Protein AF-A0A5C3NRH2-F1 (afdb_monomer_lite)

Structure (mmCIF, N/CA/C/O backbone):
data_AF-A0A5C3NRH2-F1
#
_entry.id   AF-A0A5C3NRH2-F1
#
loop_
_atom_site.group_PDB
_atom_site.id
_atom_site.type_symbol
_atom_site.label_atom_id
_atom_site.label_alt_id
_atom_site.label_comp_id
_atom_site.label_asym_id
_atom_site.label_entity_id
_atom_site.label_seq_id
_atom_site.pdbx_PDB_ins_code
_atom_site.Cartn_x
_atom_site.Cartn_y
_atom_site.Cartn_z
_atom_site.occupancy
_atom_site.B_iso_or_equiv
_atom_site.auth_seq_id
_atom_site.auth_comp_id
_atom_site.auth_asym_id
_atom_site.auth_atom_id
_atom_site.pdbx_PDB_model_num
ATOM 1 N N . MET A 1 1 ? -8.762 -13.897 -4.396 1.00 35.25 1 MET A N 1
ATOM 2 C CA . MET A 1 1 ? -8.481 -13.110 -5.623 1.00 35.25 1 MET A CA 1
ATOM 3 C C . MET A 1 1 ? -9.718 -12.578 -6.373 1.00 35.25 1 MET A C 1
ATOM 5 O O . MET A 1 1 ? -9.534 -11.778 -7.274 1.00 35.25 1 MET A O 1
ATOM 9 N N . ARG A 1 2 ? -10.976 -12.878 -5.988 1.00 27.25 2 ARG A N 1
ATOM 10 C CA . ARG A 1 2 ? -12.202 -12.324 -6.630 1.00 27.25 2 ARG A CA 1
ATOM 11 C C . ARG A 1 2 ? -12.529 -10.842 -6.301 1.00 27.25 2 ARG A C 1
ATOM 13 O O . ARG A 1 2 ? -13.678 -10.442 -6.436 1.00 27.25 2 ARG A O 1
ATOM 20 N N . GLN A 1 3 ? -11.584 -10.044 -5.788 1.00 39.50 3 GLN A N 1
ATOM 21 C CA . GLN A 1 3 ? -11.906 -8.766 -5.117 1.00 39.50 3 GLN A CA 1
ATOM 22 C C . GLN A 1 3 ? -11.263 -7.495 -5.693 1.00 39.50 3 GLN A C 1
ATOM 24 O O . GLN A 1 3 ? -11.771 -6.423 -5.387 1.00 39.50 3 GLN A O 1
ATOM 29 N N . CYS A 1 4 ? -10.281 -7.561 -6.603 1.00 34.78 4 CYS A N 1
ATOM 30 C CA . CYS A 1 4 ? -9.936 -6.369 -7.406 1.00 34.78 4 CYS A CA 1
ATOM 31 C C . CYS A 1 4 ? -11.090 -5.952 -8.338 1.00 34.78 4 CYS A C 1
ATOM 33 O O . CYS A 1 4 ? -11.245 -4.782 -8.659 1.00 34.78 4 CYS A O 1
ATOM 35 N N . SER A 1 5 ? -11.983 -6.881 -8.686 1.00 31.28 5 SER A N 1
ATOM 36 C CA . SER A 1 5 ? -13.224 -6.587 -9.407 1.00 31.28 5 SER A CA 1
ATOM 37 C C . SER A 1 5 ? -14.245 -5.779 -8.595 1.00 31.28 5 SER A C 1
ATOM 39 O O . SER A 1 5 ? -15.089 -5.137 -9.205 1.00 31.28 5 SER A O 1
ATOM 41 N N . GLN A 1 6 ? -14.184 -5.751 -7.253 1.00 36.19 6 GLN A N 1
ATOM 42 C CA . GLN A 1 6 ? -15.088 -4.899 -6.458 1.00 36.19 6 GLN A CA 1
ATOM 43 C C . GLN A 1 6 ? -14.723 -3.411 -6.534 1.00 36.19 6 GLN A C 1
ATOM 45 O O . GLN A 1 6 ? -15.604 -2.582 -6.343 1.00 36.19 6 GLN A O 1
ATOM 50 N N . ILE A 1 7 ? -13.481 -3.070 -6.896 1.00 39.53 7 ILE A N 1
ATOM 51 C CA . ILE A 1 7 ? -13.102 -1.682 -7.202 1.00 39.53 7 ILE A CA 1
ATOM 52 C C . ILE A 1 7 ? -13.800 -1.211 -8.495 1.00 39.53 7 ILE A C 1
ATOM 54 O O . ILE A 1 7 ? -14.180 -0.053 -8.587 1.00 39.53 7 ILE A O 1
ATOM 58 N N . ARG A 1 8 ? -14.085 -2.117 -9.448 1.00 35.50 8 ARG A N 1
ATOM 59 C CA . ARG A 1 8 ? -14.813 -1.794 -10.695 1.00 35.50 8 ARG A CA 1
ATOM 60 C C . ARG A 1 8 ? -16.336 -1.655 -10.551 1.00 35.50 8 ARG A C 1
AT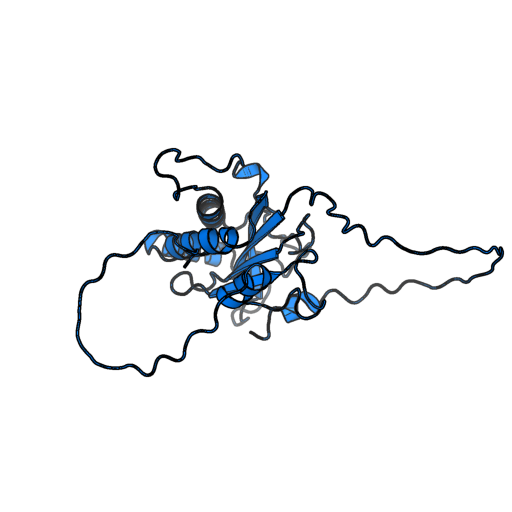OM 62 O O . ARG A 1 8 ? -16.959 -1.093 -11.441 1.00 35.50 8 ARG A O 1
ATOM 69 N N . LEU A 1 9 ? -16.971 -2.197 -9.509 1.00 31.92 9 LEU A N 1
ATOM 70 C CA . LEU A 1 9 ? -18.439 -2.359 -9.507 1.00 31.92 9 LEU A CA 1
ATOM 71 C C . LEU A 1 9 ? -19.241 -1.151 -8.994 1.00 31.92 9 LEU A C 1
ATOM 73 O O . LEU A 1 9 ? -20.462 -1.172 -9.109 1.00 31.92 9 LEU A O 1
ATOM 77 N N . ASN A 1 10 ? -18.596 -0.098 -8.487 1.00 32.88 10 ASN A N 1
ATOM 78 C CA . ASN A 1 10 ? -19.299 1.093 -7.987 1.00 32.88 10 ASN A CA 1
ATOM 79 C C . ASN A 1 10 ? -19.251 2.312 -8.931 1.00 32.88 10 ASN A C 1
ATOM 81 O O . ASN A 1 10 ? -19.769 3.363 -8.567 1.00 32.88 10 ASN A O 1
ATOM 85 N N . GLU A 1 11 ? -18.688 2.192 -10.138 1.00 37.84 11 GLU A N 1
ATOM 86 C CA . GLU A 1 11 ? -18.553 3.324 -11.078 1.00 37.84 11 GLU A CA 1
ATOM 87 C C . GLU A 1 11 ? -19.720 3.506 -12.066 1.00 37.84 11 GLU A C 1
ATOM 89 O O . GLU A 1 11 ? -19.689 4.404 -12.902 1.00 37.84 11 GLU A O 1
ATOM 94 N N . SER A 1 12 ? -20.794 2.719 -11.990 1.00 35.97 12 SER A N 1
ATOM 95 C CA . SER A 1 12 ? -21.905 2.839 -12.943 1.00 35.97 12 SER A CA 1
ATOM 96 C C . SER A 1 12 ? -23.175 3.401 -12.305 1.00 35.97 12 SER A C 1
ATOM 98 O O . SER A 1 12 ? -23.968 2.632 -11.762 1.00 35.97 12 SER A O 1
ATOM 100 N N . SER A 1 13 ? -23.383 4.721 -12.418 1.00 32.81 13 SER A N 1
ATOM 101 C CA . SER A 1 13 ? -24.674 5.357 -12.771 1.00 32.81 13 SER A CA 1
ATOM 102 C C . SER A 1 13 ? -24.574 6.891 -12.771 1.00 32.81 13 SER A C 1
ATOM 104 O O . SER A 1 13 ? -24.917 7.549 -11.793 1.00 32.81 13 SER A O 1
ATOM 106 N N . SER A 1 14 ? -24.189 7.484 -13.902 1.00 30.92 14 SER A N 1
ATOM 107 C CA . SER A 1 14 ? -24.695 8.809 -14.278 1.00 30.92 14 SER A CA 1
ATOM 108 C C . SER A 1 14 ? -25.066 8.808 -15.762 1.00 30.92 14 SER A C 1
ATOM 110 O O . SER A 1 14 ? -24.250 8.850 -16.677 1.00 30.92 14 SER A O 1
ATOM 112 N N . THR A 1 15 ? -26.364 8.661 -15.993 1.00 35.22 15 THR A N 1
ATOM 113 C CA . THR A 1 15 ? -27.008 8.739 -17.299 1.00 35.22 15 THR A CA 1
ATOM 114 C C . THR A 1 15 ? -27.205 10.214 -17.637 1.00 35.22 15 THR A C 1
ATOM 116 O O . THR A 1 15 ? -27.872 10.913 -16.877 1.00 35.22 15 THR A O 1
ATOM 119 N N . SER A 1 16 ? -26.696 10.703 -18.770 1.00 33.50 16 SER A N 1
ATOM 120 C CA . SER A 1 16 ? -27.220 11.928 -19.396 1.00 33.50 16 SER A CA 1
ATOM 121 C C . SER A 1 16 ? -26.971 11.982 -20.907 1.00 33.50 16 SER A C 1
ATOM 123 O O . SER A 1 16 ? -25.864 12.199 -21.377 1.00 33.50 16 SER A O 1
ATOM 125 N N . GLN A 1 17 ? -28.079 11.748 -21.613 1.00 32.91 17 GLN A N 1
ATOM 126 C CA . GLN A 1 17 ? -28.647 12.492 -22.744 1.00 32.91 17 GLN A CA 1
ATOM 127 C C . GLN A 1 17 ? -27.855 12.689 -24.052 1.00 32.91 17 GLN A C 1
ATOM 129 O O . GLN A 1 17 ? -26.928 13.478 -24.184 1.00 32.91 17 GLN A O 1
ATOM 134 N N . THR A 1 18 ? -28.403 12.012 -25.059 1.00 36.34 18 THR A N 1
ATOM 135 C CA . THR A 1 18 ? -28.290 12.151 -26.514 1.00 36.34 18 THR A CA 1
ATOM 136 C C . THR A 1 18 ? -29.013 13.390 -27.056 1.00 36.34 18 THR A C 1
ATOM 138 O O . THR A 1 18 ? -30.175 13.593 -26.714 1.00 36.34 18 THR A O 1
ATOM 141 N N . VAL A 1 19 ? -28.398 14.115 -28.005 1.00 36.19 19 VAL A N 1
ATOM 142 C CA . VAL A 1 19 ? -29.051 15.027 -28.983 1.00 36.19 19 VAL A CA 1
ATOM 143 C C . VAL A 1 19 ? -28.232 15.006 -30.308 1.00 36.19 19 VAL A C 1
ATOM 145 O O . VAL A 1 19 ? -27.027 14.762 -30.234 1.00 36.19 19 VAL A O 1
ATOM 148 N N . PRO A 1 20 ? -28.844 15.152 -31.513 1.00 45.22 20 PRO A N 1
ATOM 149 C CA . PRO A 1 20 ? -28.396 14.468 -32.732 1.00 45.22 20 PRO A CA 1
ATOM 150 C C . PRO A 1 20 ? -27.581 15.306 -33.743 1.00 45.22 20 PRO A C 1
ATOM 152 O O . PRO A 1 20 ? -27.354 16.501 -33.584 1.00 45.22 20 PRO A O 1
ATOM 155 N N . ALA A 1 21 ? -27.154 14.587 -34.788 1.00 39.34 21 ALA A N 1
ATOM 156 C CA . ALA A 1 21 ? -26.278 14.933 -35.909 1.00 39.34 21 ALA A CA 1
ATOM 157 C C . ALA A 1 21 ? -26.862 15.889 -36.968 1.00 39.34 21 ALA A C 1
ATOM 159 O O . ALA A 1 21 ? -28.079 15.992 -37.078 1.00 39.34 21 ALA A O 1
ATOM 160 N N . GLU A 1 22 ? -25.982 16.463 -37.814 1.00 37.75 22 GLU A N 1
ATOM 161 C CA . GLU A 1 22 ? -26.027 16.420 -39.302 1.00 37.75 22 GLU A CA 1
ATOM 162 C C . GLU A 1 22 ? -24.865 17.247 -39.956 1.00 37.75 22 GLU A C 1
ATOM 164 O O . GLU A 1 22 ? -24.170 17.973 -39.245 1.00 37.75 22 GLU A O 1
ATOM 169 N N . PRO A 1 23 ? -24.558 17.078 -41.269 1.00 60.44 23 PRO A N 1
ATOM 170 C CA . PRO A 1 23 ? -23.196 16.833 -41.778 1.00 60.44 23 PRO A CA 1
ATOM 171 C C . PRO A 1 23 ? -22.658 17.874 -42.787 1.00 60.44 23 PRO A C 1
ATOM 173 O O . PRO A 1 23 ? -23.385 18.772 -43.206 1.00 60.44 23 PRO A O 1
ATOM 176 N N . ARG A 1 24 ? -21.410 17.672 -43.269 1.00 37.38 24 ARG A N 1
ATOM 177 C CA . ARG A 1 24 ? -20.973 17.674 -44.700 1.00 37.38 24 ARG A CA 1
ATOM 178 C C . ARG A 1 24 ? -19.450 17.849 -44.850 1.00 37.38 24 ARG A C 1
ATOM 180 O O . ARG A 1 24 ? -18.866 18.687 -44.180 1.00 37.38 24 ARG A O 1
ATOM 187 N N . GLY A 1 25 ? -18.859 17.166 -45.842 1.00 35.44 25 GLY A N 1
ATOM 188 C CA . GLY A 1 25 ? -17.662 17.660 -46.549 1.00 35.44 25 GLY A CA 1
ATOM 189 C C . GLY A 1 25 ? -16.582 16.629 -46.903 1.00 35.44 25 GLY A C 1
ATOM 190 O O . GLY A 1 25 ? -15.753 16.299 -46.070 1.00 35.44 25 GLY A O 1
ATOM 191 N N . ASN A 1 26 ? -16.583 16.171 -48.161 1.00 38.38 26 ASN A N 1
ATOM 192 C CA . ASN A 1 26 ? -15.555 15.366 -48.846 1.00 38.38 26 ASN A CA 1
ATOM 193 C C . ASN A 1 26 ? -14.130 15.964 -48.780 1.00 38.38 26 ASN A C 1
ATOM 195 O O . ASN A 1 26 ? -14.008 17.175 -48.881 1.00 38.38 26 ASN A O 1
ATOM 199 N N . GLU A 1 27 ? -13.067 15.139 -48.828 1.00 37.56 27 GLU A N 1
ATOM 200 C CA . GLU A 1 27 ? -12.225 14.949 -50.036 1.00 37.56 27 GLU A CA 1
ATOM 201 C C . GLU A 1 27 ? -11.029 13.988 -49.851 1.00 37.56 27 GLU A C 1
ATOM 203 O O . GLU A 1 27 ? -10.668 13.569 -48.759 1.00 37.56 27 GLU A O 1
ATOM 208 N N . ARG A 1 28 ? -10.480 13.575 -51.000 1.00 43.81 28 ARG A N 1
ATOM 209 C CA . ARG A 1 28 ? -9.616 12.419 -51.293 1.00 43.81 28 ARG A CA 1
ATOM 210 C C . ARG A 1 28 ? -8.108 12.687 -51.117 1.00 43.81 28 ARG A C 1
ATOM 212 O O . ARG A 1 28 ? -7.667 13.783 -51.430 1.00 43.81 28 ARG A O 1
ATOM 219 N N . ARG A 1 29 ? -7.334 11.606 -50.883 1.00 39.28 29 ARG A N 1
ATOM 220 C CA . ARG A 1 29 ? -5.991 11.212 -51.438 1.00 39.28 29 ARG A CA 1
ATOM 221 C C . ARG A 1 29 ? -5.091 10.610 -50.342 1.00 39.28 29 ARG A C 1
ATOM 223 O O . ARG A 1 29 ? -4.825 11.244 -49.340 1.00 39.28 29 ARG A O 1
ATOM 230 N N . SER A 1 30 ? -4.745 9.321 -50.420 1.00 41.00 30 SER A N 1
ATOM 231 C CA . SER A 1 30 ? -3.552 8.754 -51.091 1.00 41.00 30 SER A CA 1
ATOM 232 C C . SER A 1 30 ? -2.215 9.134 -50.428 1.00 41.00 30 SER A C 1
ATOM 234 O O . SER A 1 30 ? -1.723 10.232 -50.661 1.00 41.00 30 SER A O 1
ATOM 236 N N . LYS A 1 31 ? -1.593 8.203 -49.683 1.00 40.19 31 LYS A N 1
ATOM 237 C CA . LYS A 1 31 ? -0.332 7.503 -50.038 1.00 40.19 31 LYS A CA 1
ATOM 238 C C . LYS A 1 31 ? 0.309 6.789 -48.833 1.00 40.19 31 LYS A C 1
ATOM 240 O O . LYS A 1 31 ? 0.354 7.299 -47.726 1.00 40.19 31 LYS A O 1
ATOM 245 N N . GLN A 1 32 ? 0.787 5.585 -49.143 1.00 37.91 32 GLN A N 1
ATOM 246 C CA . GLN A 1 32 ? 1.887 4.800 -48.574 1.00 37.91 32 GLN A CA 1
ATOM 247 C C . GLN A 1 32 ? 2.743 5.402 -47.441 1.00 37.91 32 GLN A C 1
ATOM 249 O O . GLN A 1 32 ? 3.376 6.435 -47.612 1.00 37.91 32 GLN A O 1
ATOM 254 N N . GLY A 1 33 ? 2.923 4.586 -46.396 1.00 39.31 33 GLY A N 1
ATOM 255 C CA . GLY A 1 33 ? 4.245 4.061 -46.041 1.00 39.31 33 GLY A CA 1
ATOM 256 C C . GLY A 1 33 ? 5.183 4.973 -45.256 1.00 39.31 33 GLY A C 1
ATOM 257 O O . GLY A 1 33 ? 6.054 5.598 -45.839 1.00 39.31 33 GLY A O 1
ATOM 258 N N . HIS A 1 34 ? 5.087 4.915 -43.928 1.00 32.59 34 HIS A N 1
ATOM 259 C CA . HIS A 1 34 ? 6.235 4.752 -43.027 1.00 32.59 34 HIS A CA 1
ATOM 260 C C . HIS A 1 34 ? 5.680 4.542 -41.613 1.00 32.59 34 HIS A C 1
ATOM 262 O O . HIS A 1 34 ? 5.214 5.483 -40.976 1.00 32.59 34 HIS A O 1
ATOM 268 N N . VAL A 1 35 ? 5.708 3.303 -41.110 1.00 41.69 35 VAL A N 1
ATOM 269 C CA . VAL A 1 35 ? 5.530 3.047 -39.673 1.00 41.69 35 VAL A CA 1
ATOM 270 C C . VAL A 1 35 ? 6.838 3.463 -39.009 1.00 41.69 35 VAL A C 1
ATOM 272 O O . VAL A 1 35 ? 7.725 2.654 -38.753 1.00 41.69 35 VAL A O 1
ATOM 275 N N . LEU A 1 36 ? 6.997 4.770 -38.817 1.00 38.19 36 LEU A N 1
ATOM 276 C CA . LEU A 1 36 ? 7.919 5.284 -37.822 1.00 38.19 36 LEU A CA 1
ATOM 277 C C . LEU A 1 36 ? 7.329 4.863 -36.480 1.00 38.19 36 LEU A C 1
ATOM 279 O O . LEU A 1 36 ? 6.264 5.339 -36.090 1.00 38.19 36 LEU A O 1
ATOM 283 N N . SER A 1 37 ? 7.998 3.916 -35.821 1.00 48.78 37 SER A N 1
ATOM 284 C CA . SER A 1 37 ? 7.835 3.658 -34.395 1.00 48.78 37 SER A CA 1
ATOM 285 C C . SER A 1 37 ? 7.981 5.000 -33.688 1.00 48.78 37 SER A C 1
ATOM 287 O O . SER A 1 37 ? 9.094 5.496 -33.502 1.00 48.78 37 SER A O 1
ATOM 289 N N . SER A 1 38 ? 6.853 5.641 -33.383 1.00 39.41 38 SER A N 1
ATOM 290 C CA . SER A 1 38 ? 6.847 6.833 -32.559 1.00 39.41 38 SER A CA 1
ATOM 291 C C . SER A 1 38 ? 7.164 6.361 -31.148 1.00 39.41 38 SER A C 1
ATOM 293 O O . SER A 1 38 ? 6.266 6.077 -30.357 1.00 39.41 38 SER A O 1
ATOM 295 N N . HIS A 1 39 ? 8.452 6.253 -30.830 1.00 51.06 39 HIS A N 1
ATOM 296 C CA . HIS A 1 39 ? 8.899 6.463 -29.464 1.00 51.06 39 HIS A CA 1
ATOM 297 C C . HIS A 1 39 ? 8.529 7.906 -29.124 1.00 51.06 39 HIS A C 1
ATOM 299 O O . HIS A 1 39 ? 9.321 8.832 -29.295 1.00 51.06 39 HIS A O 1
ATOM 305 N N . ARG A 1 40 ? 7.274 8.110 -28.705 1.00 46.28 40 ARG A N 1
ATOM 306 C CA . ARG A 1 40 ? 6.972 9.252 -27.857 1.00 46.28 40 ARG A CA 1
ATOM 307 C C . ARG A 1 40 ? 7.887 9.077 -26.646 1.00 46.28 40 ARG A C 1
ATOM 309 O O . ARG A 1 40 ? 7.876 7.989 -26.070 1.00 46.28 40 ARG A O 1
ATOM 316 N N . PRO A 1 41 ? 8.715 10.069 -26.295 1.00 40.62 41 PRO A N 1
ATOM 317 C CA . PRO A 1 41 ? 9.383 10.036 -25.009 1.00 40.62 41 PRO A CA 1
ATOM 318 C C . PRO A 1 41 ? 8.270 9.973 -23.956 1.00 40.62 41 PRO A C 1
ATOM 320 O O . PRO A 1 41 ? 7.506 10.927 -23.819 1.00 40.62 41 PRO A O 1
ATOM 323 N N . SER A 1 42 ? 8.107 8.806 -23.325 1.00 47.94 42 SER A N 1
ATOM 324 C CA . SER A 1 42 ? 7.203 8.598 -22.190 1.00 47.94 42 SER A CA 1
ATOM 325 C C . SER A 1 42 ? 7.652 9.587 -21.118 1.00 47.94 42 SER A C 1
ATOM 327 O O . SER A 1 42 ? 8.761 9.493 -20.584 1.00 47.94 42 SER A O 1
ATOM 329 N N . MET A 1 43 ? 6.874 10.656 -20.941 1.00 52.66 43 MET A N 1
ATOM 330 C CA . MET A 1 43 ? 7.210 11.728 -20.014 1.00 52.66 43 MET A CA 1
ATOM 331 C C . MET A 1 43 ? 6.797 11.305 -18.608 1.00 52.66 43 MET A C 1
ATOM 333 O O . MET A 1 43 ? 5.724 11.656 -18.132 1.00 52.66 43 MET A O 1
ATOM 337 N N . GLY A 1 44 ? 7.722 10.604 -17.952 1.00 60.53 44 GLY A N 1
ATOM 338 C CA . GLY A 1 44 ? 7.666 10.224 -16.546 1.00 60.53 44 GLY A CA 1
ATOM 339 C C . GLY A 1 44 ? 6.853 8.960 -16.339 1.00 60.53 44 GLY A C 1
ATOM 340 O O . GLY A 1 44 ? 5.644 9.042 -16.262 1.00 60.53 44 GLY A O 1
ATOM 341 N N . GLN A 1 45 ? 7.539 7.829 -16.194 1.00 76.19 45 GLN A N 1
ATOM 342 C CA . GLN A 1 45 ? 6.917 6.551 -15.857 1.00 76.19 45 GLN A CA 1
ATOM 343 C C . GLN A 1 45 ? 6.590 6.542 -14.374 1.00 76.19 45 GLN A C 1
ATOM 345 O O . GLN A 1 45 ? 7.489 6.551 -13.527 1.00 76.19 45 GLN A O 1
ATOM 350 N N . ARG A 1 46 ? 5.305 6.607 -14.077 1.00 86.62 46 ARG A N 1
ATOM 351 C CA . ARG A 1 46 ? 4.754 6.815 -12.748 1.00 86.62 46 ARG A CA 1
ATOM 352 C C . ARG A 1 46 ? 4.120 5.519 -12.300 1.00 86.62 46 ARG A C 1
ATOM 354 O O . ARG A 1 46 ? 3.331 4.914 -13.024 1.00 86.62 46 ARG A O 1
ATOM 361 N N . HIS A 1 47 ? 4.484 5.117 -11.091 1.00 91.69 47 HIS A N 1
ATOM 362 C CA . HIS A 1 47 ? 3.949 3.930 -10.447 1.00 91.69 47 HIS A CA 1
ATOM 363 C C . HIS A 1 47 ? 3.439 4.308 -9.071 1.00 91.69 47 HIS A C 1
ATOM 365 O O . HIS A 1 47 ? 4.112 5.025 -8.321 1.00 91.69 47 HIS A O 1
ATOM 371 N N . GLN A 1 48 ? 2.254 3.820 -8.727 1.00 95.00 48 GLN A N 1
ATOM 372 C CA . GLN A 1 48 ? 1.652 4.084 -7.426 1.00 95.00 48 GLN A CA 1
ATOM 373 C C . GLN A 1 48 ? 1.651 2.830 -6.559 1.00 95.00 48 GLN A C 1
ATOM 375 O O . GLN A 1 48 ? 1.401 1.712 -7.013 1.00 95.00 48 GLN A O 1
ATOM 380 N N . VAL A 1 49 ? 1.927 3.018 -5.276 1.00 96.25 49 VAL A N 1
ATOM 381 C CA . VAL A 1 49 ? 1.933 1.967 -4.266 1.00 96.25 49 VAL A CA 1
ATOM 382 C C . VAL A 1 49 ? 0.839 2.268 -3.252 1.00 96.25 49 VAL A C 1
ATOM 384 O O . VAL A 1 49 ? 0.827 3.334 -2.647 1.00 96.25 49 VAL A O 1
ATOM 387 N N . PHE A 1 50 ? -0.071 1.322 -3.055 1.00 97.75 50 PHE A N 1
ATOM 388 C CA . PHE A 1 50 ? -1.206 1.428 -2.146 1.00 97.75 50 PHE A CA 1
ATOM 389 C C . PHE A 1 50 ? -1.073 0.414 -1.013 1.00 97.75 50 PHE A C 1
ATOM 391 O O . PHE A 1 50 ? -0.945 -0.789 -1.256 1.00 97.75 50 PHE A O 1
ATOM 398 N N . LEU A 1 51 ? -1.172 0.885 0.227 1.00 98.25 51 LEU A N 1
ATOM 399 C CA . LEU A 1 51 ? -1.354 0.036 1.399 1.00 98.25 51 LEU A CA 1
ATOM 400 C C . LEU A 1 51 ? -2.823 0.047 1.764 1.00 98.25 51 LEU A C 1
ATOM 402 O O . LEU A 1 51 ? -3.429 1.106 1.948 1.00 98.25 51 LEU A O 1
ATOM 406 N N . ILE A 1 52 ? -3.390 -1.146 1.884 1.00 98.31 52 ILE A N 1
ATOM 407 C CA . ILE A 1 52 ? -4.787 -1.324 2.240 1.00 98.31 52 ILE A CA 1
ATOM 408 C C . ILE A 1 52 ? -4.923 -2.170 3.498 1.00 98.31 52 ILE A C 1
ATOM 410 O O . ILE A 1 52 ? -4.136 -3.079 3.735 1.00 98.31 52 ILE A O 1
ATOM 414 N N . ALA A 1 53 ? -5.960 -1.909 4.280 1.00 98.19 53 ALA A N 1
ATOM 415 C CA . ALA A 1 53 ? -6.352 -2.754 5.399 1.00 98.19 53 ALA A CA 1
ATOM 416 C C . ALA A 1 53 ? -7.868 -2.941 5.408 1.00 98.19 53 ALA A C 1
ATOM 418 O O . ALA A 1 53 ? -8.625 -2.117 4.888 1.00 98.19 53 ALA A O 1
ATOM 419 N N . ARG A 1 54 ? -8.329 -4.052 5.975 1.00 97.81 54 ARG A N 1
ATOM 420 C CA . ARG A 1 54 ? -9.744 -4.300 6.238 1.00 97.81 54 ARG A CA 1
ATOM 421 C C . ARG A 1 54 ? -10.147 -3.554 7.503 1.00 97.81 54 ARG A C 1
ATOM 423 O O . ARG A 1 54 ? -9.678 -3.890 8.582 1.00 97.81 54 ARG A O 1
ATOM 430 N N . VAL A 1 55 ? -11.036 -2.582 7.336 1.00 97.31 55 VAL A N 1
ATOM 431 C CA . VAL A 1 55 ? -11.506 -1.698 8.402 1.00 97.31 55 VAL A CA 1
ATOM 432 C C . VAL A 1 55 ? -13.031 -1.671 8.397 1.00 97.31 55 VAL A C 1
ATOM 434 O O . VAL A 1 55 ? -13.657 -1.574 7.331 1.00 97.31 55 VAL A O 1
ATOM 437 N N . ARG A 1 56 ? -13.671 -1.778 9.559 1.00 97.38 56 ARG A N 1
ATOM 438 C CA . ARG A 1 56 ? -15.125 -1.596 9.678 1.00 97.38 56 ARG A CA 1
ATOM 439 C C . ARG A 1 56 ? -15.502 -0.132 9.437 1.00 97.38 56 ARG A C 1
ATOM 441 O O . ARG A 1 56 ? -14.891 0.749 10.032 1.00 97.38 56 ARG A O 1
ATOM 448 N N . PRO A 1 57 ? -16.505 0.159 8.592 1.00 97.25 57 PRO A N 1
ATOM 449 C CA . PRO A 1 57 ? -16.954 1.531 8.399 1.00 97.25 57 PRO A CA 1
ATOM 450 C C . PRO A 1 57 ? -17.771 2.040 9.597 1.00 97.25 57 PRO A C 1
ATOM 452 O O . PRO A 1 57 ? -18.329 1.267 10.379 1.00 97.25 57 PRO A O 1
ATOM 455 N N . HIS A 1 58 ? -17.860 3.358 9.721 1.00 96.94 58 HIS A N 1
ATOM 456 C CA . HIS A 1 58 ? -18.652 4.055 10.723 1.00 96.94 58 HIS A CA 1
ATOM 457 C C . HIS A 1 58 ? -20.124 3.643 10.658 1.00 96.94 58 HIS A C 1
ATOM 459 O O . HIS A 1 58 ? -20.691 3.478 9.578 1.00 96.94 58 HIS A O 1
ATOM 465 N N . GLY A 1 59 ? -20.733 3.441 11.827 1.00 96.06 59 GLY A N 1
ATOM 466 C CA . GLY A 1 59 ? -22.124 3.003 11.954 1.00 96.06 59 GLY A CA 1
ATOM 467 C C . GLY A 1 59 ? -22.391 1.544 11.564 1.00 96.06 59 GLY A C 1
ATOM 468 O O . GLY A 1 59 ? -23.507 1.071 11.766 1.00 96.06 59 GLY A O 1
ATOM 469 N N . ALA A 1 60 ? -21.405 0.802 11.046 1.00 96.44 60 ALA A N 1
ATOM 470 C CA . ALA A 1 60 ? -21.609 -0.607 10.733 1.00 96.44 60 ALA A CA 1
ATOM 471 C C . ALA A 1 60 ? -21.679 -1.479 12.001 1.00 96.44 60 ALA A C 1
ATOM 473 O O . ALA A 1 60 ? -20.952 -1.203 12.968 1.00 96.44 60 ALA A O 1
ATOM 474 N N . PRO A 1 61 ? -22.499 -2.552 11.977 1.00 96.75 61 PRO A N 1
ATOM 475 C CA . PRO A 1 61 ? -22.626 -3.505 13.077 1.00 96.75 61 PRO A CA 1
ATOM 476 C C . PRO A 1 61 ? -21.277 -4.072 13.549 1.00 96.75 61 PRO A C 1
ATOM 478 O O . PRO A 1 61 ? -20.362 -4.202 12.731 1.00 96.75 61 PRO A O 1
ATOM 481 N N . PRO A 1 62 ? -21.127 -4.447 14.835 1.00 94.19 62 PRO A N 1
ATOM 482 C CA . PRO A 1 62 ? -19.874 -4.998 15.365 1.00 94.19 62 PRO A CA 1
ATOM 483 C C . PRO A 1 62 ? -19.365 -6.259 14.649 1.00 94.19 62 PRO A C 1
ATOM 485 O O . PRO A 1 62 ? -18.164 -6.505 14.635 1.00 94.19 62 PRO A O 1
ATOM 488 N N . ASP A 1 63 ? -20.260 -7.044 14.051 1.00 95.88 63 ASP A N 1
ATOM 489 C CA . ASP A 1 63 ? -19.972 -8.259 13.281 1.00 95.88 63 ASP A CA 1
ATOM 490 C C . ASP A 1 63 ? -19.702 -7.991 11.789 1.00 95.88 63 ASP A C 1
ATOM 492 O O . ASP A 1 63 ? -19.431 -8.922 11.027 1.00 95.88 63 ASP A O 1
ATOM 496 N N . HIS A 1 64 ? -19.742 -6.727 11.350 1.00 96.25 64 HIS A N 1
ATOM 497 C CA . HIS A 1 64 ? -19.433 -6.375 9.970 1.00 96.25 64 HIS A CA 1
ATOM 498 C C . HIS A 1 64 ? -17.998 -6.812 9.634 1.00 96.25 64 HIS A C 1
ATOM 500 O O . HIS A 1 64 ? -17.054 -6.406 10.313 1.00 96.25 64 HIS A O 1
ATOM 506 N N . PRO A 1 65 ? -17.776 -7.541 8.526 1.00 94.44 65 PRO A N 1
ATOM 507 C CA . PRO A 1 65 ? -16.484 -8.152 8.203 1.00 94.44 65 PRO A CA 1
ATOM 508 C C . PRO A 1 65 ? -15.399 -7.150 7.764 1.00 94.44 65 PRO A C 1
ATOM 510 O O . PRO A 1 65 ? -14.415 -7.557 7.154 1.00 94.44 65 PRO A O 1
ATOM 513 N N . GLY A 1 66 ? -15.579 -5.850 8.003 1.00 95.81 66 GLY A N 1
ATOM 514 C CA . GLY A 1 66 ? -14.780 -4.764 7.433 1.00 95.81 66 GLY A CA 1
ATOM 515 C C . GLY A 1 66 ? -14.801 -4.661 5.899 1.00 95.81 66 GLY A C 1
ATOM 516 O O . GLY A 1 66 ? -15.189 -5.582 5.182 1.00 95.81 66 GLY A O 1
ATOM 517 N N . ASN A 1 67 ? -14.357 -3.517 5.388 1.00 95.12 67 ASN A N 1
ATOM 518 C CA . ASN A 1 67 ? -14.092 -3.283 3.971 1.00 95.12 67 ASN A CA 1
ATOM 519 C C . ASN A 1 67 ? -12.614 -2.963 3.783 1.00 95.12 67 ASN A C 1
ATOM 521 O O . ASN A 1 67 ? -12.004 -2.348 4.653 1.00 95.12 67 ASN A O 1
ATOM 525 N N . ARG A 1 68 ? -12.037 -3.329 2.635 1.00 95.62 68 ARG A N 1
ATOM 526 C CA . ARG A 1 68 ? -10.678 -2.880 2.317 1.00 95.62 68 ARG A CA 1
ATOM 527 C C . ARG A 1 68 ? -10.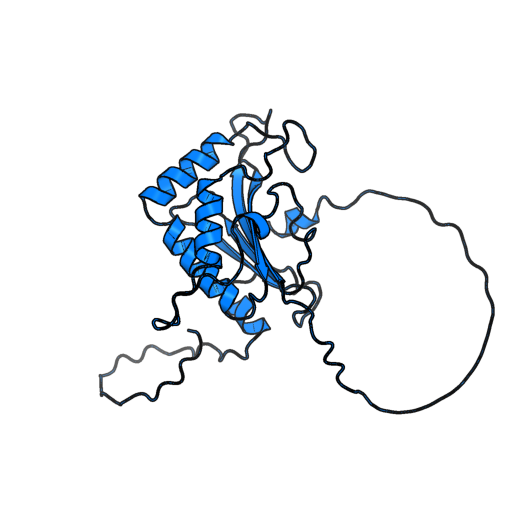673 -1.374 2.066 1.00 95.62 68 ARG A C 1
ATOM 529 O O . ARG A 1 68 ? -11.509 -0.859 1.315 1.00 95.62 68 ARG A O 1
ATOM 536 N N . ARG A 1 69 ? -9.741 -0.686 2.712 1.00 95.38 69 ARG A N 1
ATOM 537 C CA . ARG A 1 69 ? -9.541 0.760 2.646 1.00 95.38 69 ARG A CA 1
ATOM 538 C C . ARG A 1 69 ? -8.077 1.042 2.407 1.00 95.38 69 ARG A C 1
ATOM 540 O O . ARG A 1 69 ? -7.244 0.375 3.007 1.00 95.38 69 ARG A O 1
ATOM 547 N N . CYS A 1 70 ? -7.796 2.016 1.550 1.00 97.25 70 CYS A N 1
ATOM 548 C CA . CYS A 1 70 ? -6.471 2.604 1.482 1.00 97.25 70 CYS A CA 1
ATOM 549 C C . CYS A 1 70 ? -6.177 3.299 2.813 1.00 97.25 70 CYS A C 1
ATOM 551 O O . CYS A 1 70 ? -7.039 4.001 3.345 1.00 97.25 70 CYS A O 1
ATOM 553 N N . ILE A 1 71 ? -4.993 3.042 3.358 1.00 97.50 71 ILE A N 1
ATOM 554 C CA . ILE A 1 71 ? -4.512 3.640 4.607 1.00 97.50 71 ILE A CA 1
ATOM 555 C C . ILE A 1 71 ? -3.200 4.412 4.430 1.00 97.50 71 ILE A C 1
ATOM 557 O O . ILE A 1 71 ? -2.809 5.179 5.305 1.00 97.50 71 ILE A O 1
ATOM 561 N N . ALA A 1 72 ? -2.530 4.205 3.297 1.00 97.44 72 ALA A N 1
ATOM 562 C CA . ALA A 1 72 ? -1.420 5.007 2.812 1.00 97.44 72 ALA A CA 1
ATOM 563 C C . ALA A 1 72 ? -1.271 4.761 1.308 1.00 97.44 72 ALA A C 1
ATOM 565 O O . ALA A 1 72 ? -1.450 3.632 0.841 1.00 97.44 72 ALA A O 1
ATOM 566 N N . ALA A 1 73 ? -0.914 5.797 0.563 1.00 96.62 73 ALA A N 1
ATOM 567 C CA . ALA A 1 73 ? -0.578 5.684 -0.844 1.00 96.62 73 ALA A CA 1
ATOM 568 C C . ALA A 1 73 ? 0.662 6.528 -1.147 1.00 96.62 73 ALA A C 1
ATOM 570 O O . ALA A 1 73 ? 0.904 7.545 -0.497 1.00 96.62 73 ALA A O 1
ATOM 571 N N . PHE A 1 74 ? 1.467 6.076 -2.102 1.00 95.25 74 PHE A N 1
ATOM 572 C CA . PHE A 1 74 ? 2.715 6.724 -2.488 1.00 95.25 74 PHE A CA 1
ATOM 573 C C . PHE A 1 74 ? 2.884 6.663 -3.998 1.00 95.25 74 PHE A C 1
ATOM 575 O O . PHE A 1 74 ? 2.608 5.640 -4.625 1.00 95.25 74 PHE A O 1
ATOM 582 N N . HIS A 1 75 ? 3.351 7.752 -4.577 1.00 93.00 75 HIS A N 1
ATOM 583 C CA . HIS A 1 75 ? 3.635 7.903 -5.988 1.00 93.00 75 HIS A CA 1
ATOM 584 C C . HIS A 1 75 ? 5.146 7.970 -6.173 1.00 93.00 75 HIS A C 1
ATOM 586 O O . HIS A 1 75 ? 5.778 8.862 -5.636 1.00 93.00 75 HIS A O 1
ATOM 592 N N . HIS A 1 76 ? 5.728 7.050 -6.942 1.00 88.19 76 HIS A N 1
ATOM 593 C CA . HIS A 1 76 ? 7.159 7.082 -7.229 1.00 88.19 76 HIS A CA 1
ATOM 594 C C . HIS A 1 76 ? 7.399 7.397 -8.703 1.00 88.19 76 HIS A C 1
ATOM 596 O O . HIS A 1 76 ? 6.998 6.646 -9.601 1.00 88.19 76 HIS A O 1
ATOM 602 N N . GLN A 1 77 ? 8.130 8.482 -8.950 1.00 86.00 77 GLN A N 1
ATOM 603 C CA . GLN A 1 77 ? 8.581 8.829 -10.291 1.00 86.00 77 GLN A CA 1
ATOM 604 C C . GLN A 1 77 ? 9.706 7.888 -10.726 1.00 86.00 77 GLN A C 1
ATOM 606 O O . GLN A 1 77 ? 10.676 7.701 -10.004 1.00 86.00 77 GLN A O 1
ATOM 611 N N . TRP A 1 78 ? 9.597 7.311 -11.918 1.00 82.81 78 TRP A N 1
ATOM 612 C CA . TRP A 1 78 ? 10.631 6.484 -12.552 1.00 82.81 78 TRP A CA 1
ATOM 613 C C . TRP A 1 78 ? 10.758 5.084 -11.927 1.00 82.81 78 TRP A C 1
ATOM 615 O O . TRP A 1 78 ? 11.784 4.420 -12.061 1.00 82.81 78 TRP A O 1
ATOM 625 N N . CYS A 1 79 ? 9.696 4.605 -11.275 1.00 86.12 79 CYS A N 1
ATOM 626 C CA . CYS A 1 79 ? 9.622 3.257 -10.724 1.00 86.12 79 CYS A CA 1
ATOM 627 C C . CYS A 1 79 ? 8.976 2.323 -11.751 1.00 86.12 79 CYS A C 1
ATOM 629 O O . CYS A 1 79 ? 7.763 2.317 -11.893 1.00 86.12 79 CYS A O 1
ATOM 631 N N . ARG A 1 80 ? 9.786 1.551 -12.484 1.00 85.75 80 ARG A N 1
ATOM 632 C CA . ARG A 1 80 ? 9.313 0.638 -13.541 1.00 85.75 80 ARG A CA 1
ATOM 633 C C . ARG A 1 80 ? 10.020 -0.709 -13.483 1.00 85.75 80 ARG A C 1
ATOM 635 O O . ARG A 1 80 ? 11.094 -0.830 -12.893 1.00 85.75 80 ARG A O 1
ATOM 642 N N . GLY A 1 81 ? 9.488 -1.707 -14.184 1.00 88.62 81 GLY A N 1
ATOM 643 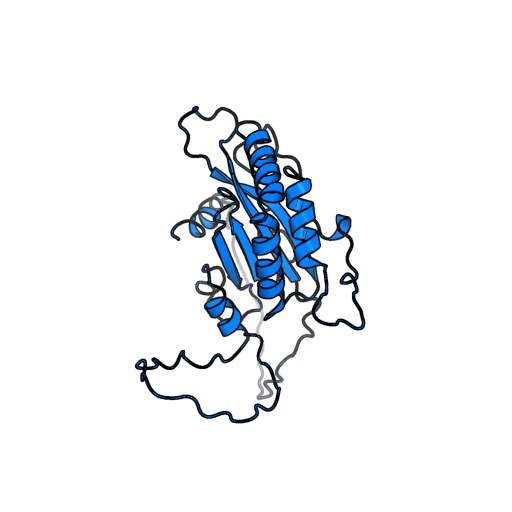C CA . GLY A 1 81 ? 10.182 -2.985 -14.365 1.00 88.62 81 GLY A CA 1
ATOM 644 C C . GLY A 1 81 ? 10.432 -3.706 -13.035 1.00 88.62 81 GLY A C 1
ATOM 645 O O . GLY A 1 81 ? 9.492 -4.189 -12.412 1.00 88.62 81 GLY A O 1
ATOM 646 N N . CYS A 1 82 ? 11.686 -3.819 -12.589 1.00 91.81 82 CYS A N 1
ATOM 647 C CA . CYS A 1 82 ? 12.012 -4.465 -11.311 1.00 91.81 82 CYS A CA 1
ATOM 648 C C . CYS A 1 82 ? 11.861 -3.553 -10.080 1.00 91.81 82 CYS A C 1
ATOM 650 O O . CYS A 1 82 ? 11.670 -4.075 -8.978 1.00 91.81 82 CYS A O 1
ATOM 652 N N . SER A 1 83 ? 11.887 -2.224 -10.235 1.00 91.31 83 SER A N 1
ATOM 653 C CA . SER A 1 83 ? 11.865 -1.284 -9.102 1.00 91.31 83 SER A CA 1
ATOM 654 C C . SER A 1 83 ? 10.633 -1.445 -8.195 1.00 91.31 83 SER A C 1
ATOM 656 O O . SER A 1 83 ? 10.819 -1.537 -6.978 1.00 91.31 83 SER A O 1
ATOM 658 N N . PRO A 1 84 ? 9.395 -1.611 -8.718 1.00 93.69 84 PRO A N 1
ATOM 659 C CA . PRO A 1 84 ? 8.224 -1.855 -7.872 1.00 93.69 84 PRO A CA 1
ATOM 660 C C . PRO A 1 84 ? 8.336 -3.117 -7.012 1.00 93.69 84 PRO A C 1
ATOM 662 O O . PRO A 1 84 ? 7.834 -3.151 -5.888 1.00 93.69 84 PRO A O 1
ATOM 665 N N . LEU A 1 85 ? 9.005 -4.160 -7.514 1.00 95.12 85 LEU A N 1
ATOM 666 C CA . LEU A 1 85 ? 9.209 -5.409 -6.779 1.00 95.12 85 LEU A CA 1
ATOM 667 C C . LEU A 1 85 ? 10.258 -5.253 -5.684 1.00 95.12 85 LEU A C 1
ATOM 669 O O . LEU A 1 85 ? 10.084 -5.801 -4.596 1.00 95.12 85 LEU A O 1
ATOM 673 N N . ILE A 1 86 ? 11.333 -4.515 -5.963 1.00 94.25 86 ILE A N 1
ATOM 674 C CA . ILE A 1 86 ? 12.381 -4.215 -4.984 1.00 94.25 86 ILE A CA 1
ATOM 675 C C . ILE A 1 86 ? 11.781 -3.407 -3.827 1.00 94.25 86 ILE A C 1
ATOM 677 O O . ILE A 1 86 ? 11.918 -3.807 -2.666 1.00 94.25 86 ILE A O 1
ATOM 681 N N . ALA A 1 87 ? 11.029 -2.346 -4.139 1.00 94.00 87 ALA A N 1
ATOM 682 C CA . ALA A 1 87 ? 10.307 -1.553 -3.146 1.00 94.00 87 ALA A CA 1
ATOM 683 C C . ALA A 1 87 ? 9.304 -2.411 -2.357 1.00 94.00 87 ALA A C 1
ATOM 685 O O . ALA A 1 87 ? 9.308 -2.396 -1.126 1.00 94.00 87 ALA A O 1
ATOM 686 N N . MET A 1 88 ? 8.503 -3.244 -3.036 1.00 97.06 88 MET A N 1
ATOM 687 C CA . MET A 1 88 ? 7.544 -4.137 -2.375 1.00 97.06 88 MET A CA 1
ATOM 688 C C . MET A 1 88 ? 8.232 -5.143 -1.441 1.00 97.06 88 MET A C 1
ATOM 690 O O . MET A 1 88 ? 7.771 -5.372 -0.324 1.00 97.06 88 MET A O 1
ATOM 694 N N . ARG A 1 89 ? 9.369 -5.720 -1.847 1.00 96.44 89 ARG A N 1
ATOM 695 C CA . ARG A 1 89 ? 10.154 -6.639 -1.007 1.00 96.44 89 ARG A CA 1
ATOM 696 C C . ARG A 1 89 ? 10.671 -5.946 0.255 1.00 96.44 89 ARG A C 1
ATOM 698 O O . ARG A 1 89 ? 10.589 -6.526 1.343 1.00 96.44 89 ARG A O 1
ATOM 705 N N . ARG A 1 90 ? 11.201 -4.726 0.125 1.00 96.19 90 ARG A N 1
ATOM 706 C CA . ARG A 1 90 ? 11.646 -3.910 1.267 1.00 96.19 90 ARG A CA 1
ATOM 707 C C . ARG A 1 90 ? 10.473 -3.601 2.190 1.00 96.19 90 ARG A C 1
ATOM 709 O O . ARG A 1 90 ? 10.572 -3.841 3.389 1.00 96.19 90 ARG A O 1
ATOM 716 N N . LEU A 1 91 ? 9.342 -3.183 1.627 1.00 97.75 91 LEU A N 1
ATOM 717 C CA . LEU A 1 91 ? 8.138 -2.862 2.383 1.00 97.75 91 LEU A CA 1
ATOM 718 C C . LEU A 1 91 ? 7.611 -4.065 3.171 1.00 97.75 91 LEU A C 1
ATOM 720 O O . LEU A 1 91 ? 7.387 -3.954 4.373 1.00 97.75 91 LEU A O 1
ATOM 724 N N . VAL A 1 92 ? 7.485 -5.234 2.536 1.00 98.38 92 VAL A N 1
ATOM 725 C CA . VAL A 1 92 ? 7.100 -6.481 3.219 1.00 98.38 92 VAL A CA 1
ATOM 726 C C . VAL A 1 92 ? 8.076 -6.798 4.355 1.00 98.38 92 VAL A C 1
ATOM 728 O O . VAL A 1 92 ? 7.651 -7.181 5.443 1.00 98.38 92 VAL A O 1
ATOM 731 N N . THR A 1 93 ? 9.379 -6.601 4.139 1.00 97.62 93 THR A N 1
ATOM 732 C CA . THR A 1 93 ? 10.404 -6.827 5.171 1.00 97.62 93 THR A CA 1
ATOM 733 C C . THR A 1 93 ? 10.242 -5.874 6.356 1.00 97.62 93 THR A C 1
ATOM 735 O O . THR A 1 93 ? 10.325 -6.321 7.501 1.00 97.62 93 THR A O 1
ATOM 738 N N . LEU A 1 94 ? 9.987 -4.588 6.092 1.00 98.19 94 LEU A N 1
ATOM 739 C CA . LEU A 1 94 ? 9.766 -3.564 7.115 1.00 98.19 94 LEU A CA 1
ATOM 740 C C . LEU A 1 94 ? 8.489 -3.834 7.909 1.00 98.19 94 LEU A C 1
ATOM 742 O O . LEU A 1 94 ? 8.530 -3.812 9.136 1.00 98.19 94 LEU A O 1
ATOM 746 N N . ILE A 1 95 ? 7.375 -4.128 7.236 1.00 98.56 95 ILE A N 1
ATOM 747 C CA . ILE A 1 95 ? 6.082 -4.363 7.891 1.00 98.56 95 ILE A CA 1
ATOM 748 C C . ILE A 1 95 ? 6.114 -5.612 8.768 1.00 98.56 95 ILE A C 1
ATOM 750 O O . ILE A 1 95 ? 5.559 -5.593 9.862 1.00 98.56 95 ILE A O 1
ATOM 754 N N . LYS A 1 96 ? 6.801 -6.675 8.331 1.00 98.38 96 LYS A N 1
ATOM 755 C CA . LYS A 1 96 ? 6.889 -7.930 9.090 1.00 98.38 96 LYS A CA 1
ATOM 756 C C . LYS A 1 96 ? 7.799 -7.860 10.319 1.00 98.38 96 LYS A C 1
ATOM 758 O O . LYS A 1 96 ? 7.788 -8.808 11.105 1.00 98.38 96 LYS A O 1
ATOM 763 N N . GLN A 1 97 ? 8.580 -6.790 10.512 1.00 98.44 97 GLN A N 1
ATOM 764 C CA . GLN A 1 97 ? 9.333 -6.626 11.760 1.00 98.44 97 GLN A CA 1
ATOM 765 C C . GLN A 1 97 ? 8.350 -6.565 12.941 1.00 98.44 97 GLN A C 1
ATOM 767 O O . GLN A 1 97 ? 7.398 -5.790 12.862 1.00 98.44 97 GLN A O 1
ATOM 772 N N . PRO A 1 98 ? 8.539 -7.343 14.026 1.00 98.38 98 PRO A N 1
ATOM 773 C CA . PRO A 1 98 ? 7.543 -7.462 15.096 1.00 98.38 98 PRO A CA 1
ATOM 774 C C . PRO A 1 98 ? 7.074 -6.126 15.682 1.00 98.38 98 PRO A C 1
ATOM 776 O O . PRO A 1 98 ? 5.870 -5.935 15.873 1.00 98.38 98 PRO A O 1
ATOM 779 N N . ASP A 1 99 ? 8.007 -5.198 15.900 1.00 98.62 99 ASP A N 1
ATOM 780 C CA . ASP A 1 99 ? 7.721 -3.877 16.466 1.00 98.62 99 ASP A CA 1
ATOM 781 C C . ASP A 1 99 ? 6.926 -3.008 15.484 1.00 98.62 99 ASP A C 1
ATOM 783 O O . ASP A 1 99 ? 5.890 -2.446 15.841 1.00 98.62 99 ASP A O 1
ATOM 787 N N . ASN A 1 100 ? 7.337 -2.984 14.212 1.00 98.69 100 ASN A N 1
ATOM 788 C CA . ASN A 1 100 ? 6.608 -2.281 13.157 1.00 98.69 100 ASN A CA 1
ATOM 789 C C . ASN A 1 100 ? 5.202 -2.865 12.984 1.00 98.69 100 ASN A C 1
ATOM 791 O O . ASN A 1 100 ? 4.225 -2.122 12.956 1.00 98.69 100 ASN A O 1
ATOM 795 N N . ALA A 1 101 ? 5.076 -4.194 12.946 1.00 98.69 101 ALA A N 1
ATOM 796 C CA . ALA A 1 101 ? 3.796 -4.882 12.842 1.00 98.69 101 ALA A CA 1
ATOM 797 C C . ALA A 1 101 ? 2.869 -4.539 14.018 1.00 98.69 101 ALA A C 1
ATOM 799 O O . ALA A 1 101 ? 1.662 -4.397 13.830 1.00 98.69 101 ALA A O 1
ATOM 800 N N . ALA A 1 102 ? 3.402 -4.404 15.237 1.00 98.69 102 ALA A N 1
ATOM 801 C CA . ALA A 1 102 ? 2.619 -3.999 16.402 1.00 98.69 102 ALA A CA 1
ATOM 802 C C . ALA A 1 102 ? 2.048 -2.583 16.248 1.00 98.69 102 ALA A C 1
ATOM 804 O O . ALA A 1 102 ? 0.863 -2.381 16.527 1.00 98.69 102 ALA A O 1
ATOM 805 N N . ILE A 1 103 ? 2.850 -1.639 15.749 1.00 98.75 103 ILE A N 1
ATOM 806 C CA . ILE A 1 103 ? 2.408 -0.261 15.503 1.00 98.75 103 ILE A CA 1
ATOM 807 C C . ILE A 1 103 ? 1.393 -0.215 14.353 1.00 98.75 103 ILE A C 1
ATOM 809 O O . ILE A 1 103 ? 0.329 0.373 14.523 1.00 98.75 103 ILE A O 1
ATOM 813 N N . VAL A 1 104 ? 1.640 -0.914 13.238 1.00 98.75 104 VAL A N 1
ATOM 814 C CA . VAL A 1 104 ? 0.694 -1.003 12.106 1.00 98.75 104 VAL A CA 1
ATOM 815 C C . VAL A 1 104 ? -0.662 -1.552 12.569 1.00 98.75 104 VAL A C 1
ATOM 817 O O . VAL A 1 104 ? -1.700 -0.970 12.262 1.00 98.75 104 VAL A O 1
ATOM 820 N N . ARG A 1 105 ? -0.688 -2.626 13.379 1.00 98.75 105 ARG A N 1
ATOM 821 C CA . ARG A 1 105 ? -1.948 -3.140 13.961 1.00 98.75 105 ARG A CA 1
ATOM 822 C C . ARG A 1 105 ? -2.643 -2.098 14.832 1.00 98.75 105 ARG A C 1
ATOM 824 O O . ARG A 1 105 ? -3.871 -2.030 14.830 1.00 98.75 105 ARG A O 1
ATOM 831 N N . ALA A 1 106 ? -1.880 -1.330 15.608 1.00 98.75 106 ALA A N 1
ATOM 832 C CA . ALA A 1 106 ? -2.434 -0.289 16.460 1.00 98.75 106 ALA A CA 1
ATOM 833 C C . ALA A 1 106 ? -3.063 0.842 15.632 1.00 98.75 106 ALA A C 1
ATOM 835 O O . ALA A 1 106 ? -4.178 1.240 15.960 1.00 98.75 106 ALA A O 1
ATOM 836 N N . GLU A 1 107 ? -2.416 1.293 14.552 1.00 98.69 107 GLU A N 1
ATOM 837 C CA . GLU A 1 107 ? -2.966 2.304 13.635 1.00 98.69 107 GLU A CA 1
ATOM 838 C C . GLU A 1 107 ? -4.224 1.807 12.910 1.00 98.69 107 GLU A C 1
ATOM 840 O O . GLU A 1 107 ? -5.237 2.502 12.890 1.00 98.69 107 GLU A O 1
ATOM 845 N N . VAL A 1 108 ? -4.211 0.575 12.383 1.00 98.50 108 VAL A N 1
ATOM 846 C CA . VAL A 1 108 ? -5.389 -0.026 11.726 1.00 98.50 108 VAL A CA 1
ATOM 847 C C . VAL A 1 108 ? -6.562 -0.144 12.702 1.00 98.50 108 VAL A C 1
ATOM 849 O O . VAL A 1 108 ? -7.694 0.192 12.361 1.00 98.50 108 VAL A O 1
ATOM 852 N N . ARG A 1 109 ? -6.303 -0.581 13.941 1.00 98.12 109 ARG A N 1
ATOM 853 C CA . ARG A 1 109 ? -7.332 -0.640 14.987 1.00 98.12 109 ARG A CA 1
ATOM 854 C C . ARG A 1 109 ? -7.825 0.749 15.379 1.00 98.12 109 ARG A C 1
ATOM 856 O O . ARG A 1 109 ? -8.995 0.888 15.719 1.00 98.12 109 ARG A O 1
ATOM 863 N N . ASP A 1 110 ? -6.955 1.754 15.367 1.00 98.31 110 ASP A N 1
ATOM 864 C CA . ASP A 1 110 ? -7.349 3.116 15.704 1.00 98.31 110 ASP A CA 1
ATOM 865 C C . ASP A 1 110 ? -8.386 3.651 14.713 1.00 98.31 110 ASP A C 1
ATOM 867 O O . ASP A 1 110 ? -9.329 4.302 15.135 1.00 98.31 110 ASP A O 1
ATOM 871 N N . ILE A 1 111 ? -8.302 3.319 13.427 1.00 97.62 111 ILE A N 1
ATOM 872 C CA . ILE A 1 111 ? -9.274 3.796 12.428 1.00 97.62 111 ILE A CA 1
ATOM 873 C C . ILE A 1 111 ? -10.549 2.933 12.320 1.00 97.62 111 ILE A C 1
ATOM 875 O O . ILE A 1 111 ? -11.490 3.294 11.607 1.00 97.62 111 ILE A O 1
ATOM 879 N N . GLU A 1 112 ? -10.620 1.823 13.059 1.00 97.56 112 GLU A N 1
ATOM 880 C CA . GLU A 1 112 ? -11.724 0.858 13.042 1.00 97.56 112 GLU A CA 1
ATOM 881 C C . GLU A 1 112 ? -13.060 1.476 13.484 1.00 97.56 112 GLU A C 1
ATOM 883 O O . GLU A 1 112 ? -13.253 1.872 14.633 1.00 97.56 112 GLU A O 1
ATOM 888 N N . GLY A 1 113 ? -14.037 1.527 12.574 1.00 96.94 113 GLY A N 1
ATOM 889 C CA . GLY A 1 113 ? -15.373 2.067 12.839 1.00 96.94 113 GLY A CA 1
ATOM 890 C C . GLY A 1 113 ? -15.441 3.589 12.983 1.00 96.94 113 GLY A C 1
ATOM 891 O O . GLY A 1 113 ? -16.509 4.105 13.325 1.00 96.94 113 GLY A O 1
ATOM 892 N N . LYS A 1 114 ? -14.341 4.315 12.742 1.00 97.44 114 LYS A N 1
ATOM 893 C CA . LYS A 1 114 ? -14.308 5.781 12.869 1.00 97.44 114 LYS A CA 1
ATOM 894 C C . LYS A 1 114 ? -14.836 6.502 11.633 1.00 97.44 114 LYS A C 1
ATOM 896 O O . LYS A 1 114 ? -15.515 7.512 11.781 1.00 97.44 114 LYS A O 1
ATOM 901 N N . TYR A 1 115 ? -14.559 5.975 10.442 1.00 97.12 115 TYR A N 1
ATOM 902 C CA . TYR A 1 115 ? -14.779 6.689 9.181 1.00 97.12 115 TYR A CA 1
ATOM 903 C C . TYR A 1 115 ? -15.800 6.012 8.276 1.00 97.12 115 TYR A C 1
ATOM 905 O O . TYR A 1 115 ? -16.002 4.799 8.350 1.00 97.12 115 TYR A O 1
ATOM 913 N N . GLY A 1 116 ? -16.448 6.805 7.427 1.00 94.12 116 GLY A N 1
ATOM 914 C CA . GLY A 1 116 ? -17.467 6.376 6.482 1.00 94.12 116 GLY A CA 1
ATOM 915 C C . GLY A 1 116 ? -16.981 5.320 5.489 1.00 94.12 116 GLY A C 1
ATOM 916 O O . GLY A 1 116 ? -15.829 4.880 5.477 1.00 94.12 116 GLY A O 1
ATOM 917 N N . SER A 1 117 ? -17.896 4.857 4.639 1.00 87.25 117 SER A N 1
ATOM 918 C CA . SER A 1 117 ? -17.575 3.786 3.706 1.00 87.25 117 SER A CA 1
ATOM 919 C C . SER A 1 117 ? -16.549 4.241 2.661 1.00 87.25 117 SER A C 1
ATOM 921 O O . SER A 1 117 ? -15.484 3.657 2.610 1.00 87.25 117 SER A O 1
ATOM 923 N N . HIS A 1 118 ? -16.766 5.250 1.831 1.00 83.00 118 HIS A N 1
ATOM 924 C CA . HIS A 1 118 ? -15.744 5.651 0.854 1.00 83.00 118 HIS A CA 1
ATOM 925 C C . HIS A 1 118 ? -15.935 7.097 0.401 1.00 83.00 118 HIS A C 1
ATOM 927 O O . HIS A 1 118 ? -17.037 7.631 0.507 1.00 83.00 118 HIS A O 1
ATOM 933 N N . GLY A 1 119 ? -14.874 7.707 -0.135 1.00 79.81 119 GLY A N 1
ATOM 934 C CA . GLY A 1 119 ? -14.910 9.050 -0.704 1.00 79.81 119 GLY A CA 1
ATOM 935 C C . GLY A 1 119 ? -15.418 10.087 0.296 1.00 79.81 119 GLY A C 1
ATOM 936 O O . GLY A 1 119 ? -14.910 10.189 1.409 1.00 79.81 119 GLY A O 1
ATOM 937 N N . ALA A 1 120 ? -16.444 10.837 -0.105 1.00 81.19 120 ALA A N 1
ATOM 938 C CA . ALA A 1 120 ? -17.033 11.922 0.680 1.00 81.19 120 ALA A CA 1
ATOM 939 C C . ALA A 1 120 ? -18.092 11.469 1.711 1.00 81.19 120 ALA A C 1
ATOM 941 O O . ALA A 1 120 ? -18.860 12.293 2.201 1.00 81.19 120 ALA A O 1
ATOM 942 N N . VAL A 1 121 ? -18.189 10.170 2.023 1.00 89.25 121 VAL A N 1
ATOM 943 C CA . VAL A 1 121 ? -19.131 9.680 3.042 1.00 89.25 121 VAL A CA 1
ATOM 944 C C . VAL A 1 121 ? -18.607 10.013 4.440 1.00 89.25 121 VAL A C 1
ATOM 946 O O . VAL A 1 121 ? -17.542 9.539 4.832 1.00 89.25 121 VAL A O 1
ATOM 949 N N . GLU A 1 122 ? -19.381 10.783 5.203 1.00 93.44 122 GLU A N 1
ATOM 950 C CA . GLU A 1 122 ? -19.020 11.193 6.562 1.00 93.44 122 GLU A CA 1
ATOM 951 C C . GLU A 1 122 ? -19.104 10.039 7.590 1.00 93.44 122 GLU A C 1
ATOM 953 O O . GLU A 1 122 ? -20.003 9.196 7.491 1.00 93.44 122 GLU A O 1
ATOM 958 N N . PRO A 1 123 ? -18.216 9.999 8.609 1.00 95.81 123 PRO A N 1
ATOM 959 C CA . PRO A 1 123 ? -17.054 10.874 8.799 1.00 95.81 123 PRO A CA 1
ATOM 960 C C . PRO A 1 123 ? -15.954 10.598 7.768 1.00 95.81 123 PRO A C 1
ATOM 962 O O . PRO A 1 123 ? -15.550 9.444 7.602 1.00 95.81 123 PRO A O 1
ATOM 965 N N . ARG A 1 124 ? -15.450 11.629 7.082 1.00 94.44 124 ARG A N 1
ATOM 966 C CA . ARG A 1 124 ? -14.399 11.451 6.067 1.00 94.44 124 ARG A CA 1
ATOM 967 C C . ARG A 1 124 ? -13.099 10.932 6.700 1.00 94.44 124 ARG A C 1
ATOM 969 O O . ARG A 1 124 ? -12.668 11.414 7.746 1.00 94.44 124 ARG A O 1
ATOM 976 N N . ILE A 1 125 ? -12.465 9.957 6.046 1.00 94.88 125 ILE A N 1
ATOM 977 C CA . ILE A 1 125 ? -11.135 9.470 6.433 1.00 94.88 125 ILE A CA 1
ATOM 978 C C . ILE A 1 125 ? -10.074 10.561 6.175 1.00 94.88 125 ILE A C 1
ATOM 980 O O . ILE A 1 125 ? -10.149 11.223 5.137 1.00 94.88 125 ILE A O 1
ATOM 984 N N . PRO A 1 126 ? -9.099 10.772 7.079 1.00 96.00 126 PRO A N 1
ATOM 985 C CA . PRO A 1 126 ? -7.987 11.683 6.836 1.00 96.00 126 PRO A CA 1
ATOM 986 C C . PRO A 1 126 ? -7.203 11.289 5.585 1.00 96.00 126 PRO A C 1
ATOM 988 O O . PRO A 1 126 ? -7.179 10.116 5.212 1.00 96.00 126 PRO A O 1
ATOM 991 N N . ASP A 1 127 ? -6.504 12.253 4.990 1.00 95.19 127 ASP A N 1
ATOM 992 C CA . ASP A 1 127 ? -5.675 11.999 3.809 1.00 95.19 127 ASP A CA 1
ATOM 993 C C . ASP A 1 127 ? -4.521 11.028 4.131 1.00 95.19 127 ASP A C 1
ATOM 995 O O . ASP A 1 127 ? -4.140 10.214 3.297 1.00 95.19 127 ASP A O 1
ATOM 999 N N . ILE A 1 128 ? -4.040 11.023 5.382 1.00 96.44 128 ILE A N 1
ATOM 1000 C CA . ILE A 1 128 ? -3.046 10.069 5.896 1.00 96.44 128 ILE A CA 1
ATOM 1001 C C . ILE A 1 128 ? -3.566 9.465 7.215 1.00 96.44 128 ILE A C 1
ATOM 1003 O O . ILE A 1 128 ? -3.283 9.991 8.293 1.00 96.44 128 ILE A O 1
ATOM 1007 N N . PRO A 1 129 ? -4.359 8.380 7.171 1.00 97.19 129 PRO A N 1
ATOM 1008 C CA . PRO A 1 129 ? -4.984 7.802 8.362 1.00 97.19 129 PRO A CA 1
ATOM 1009 C C . PRO A 1 129 ? -4.016 6.981 9.231 1.00 97.19 129 PRO A C 1
ATOM 1011 O O . PRO A 1 129 ? -4.272 6.809 10.421 1.00 97.19 129 PRO A O 1
ATOM 1014 N N . CYS A 1 130 ? -2.917 6.477 8.659 1.00 98.25 130 CYS A N 1
ATOM 1015 C CA . CYS A 1 130 ? -1.911 5.667 9.354 1.00 98.25 130 CYS A CA 1
ATOM 1016 C C . CYS A 1 130 ? -0.498 6.232 9.087 1.00 98.25 130 CYS A C 1
ATOM 1018 O O . CYS A 1 130 ? 0.207 5.734 8.204 1.00 98.25 130 CYS A O 1
ATOM 1020 N N . PRO A 1 131 ? -0.090 7.318 9.771 1.00 97.50 131 PRO A N 1
ATOM 1021 C CA . PRO A 1 131 ? 1.145 8.045 9.469 1.00 97.50 131 PRO A CA 1
ATOM 1022 C C . PRO A 1 131 ? 2.429 7.219 9.627 1.00 97.50 131 PRO A C 1
ATOM 1024 O O . PRO A 1 131 ? 3.345 7.371 8.817 1.00 97.50 131 PRO A O 1
ATOM 1027 N N . PHE A 1 132 ? 2.523 6.328 10.618 1.00 98.25 132 PHE A N 1
ATOM 1028 C CA . PHE A 1 132 ? 3.692 5.455 10.762 1.00 98.25 132 PHE A CA 1
ATOM 1029 C C . PHE A 1 132 ? 3.768 4.452 9.607 1.00 98.25 132 PHE A C 1
ATOM 1031 O O . PHE A 1 132 ? 4.821 4.277 8.993 1.00 98.25 132 PHE A O 1
ATOM 1038 N N . THR A 1 133 ? 2.636 3.847 9.250 1.00 98.44 133 THR A N 1
ATOM 1039 C CA . THR A 1 133 ? 2.524 2.949 8.094 1.00 98.44 133 THR A CA 1
ATOM 1040 C C . THR A 1 133 ? 2.892 3.661 6.783 1.00 98.44 133 THR A C 1
ATOM 1042 O O . THR A 1 133 ? 3.609 3.094 5.955 1.00 98.44 133 THR A O 1
ATOM 1045 N N . ALA A 1 134 ? 2.478 4.920 6.611 1.00 97.50 134 ALA A N 1
ATOM 1046 C CA . ALA A 1 134 ? 2.862 5.755 5.471 1.00 97.50 134 ALA A CA 1
ATOM 1047 C C . ALA A 1 134 ? 4.374 6.044 5.434 1.00 97.50 134 ALA A C 1
ATOM 1049 O O . ALA A 1 134 ? 4.984 6.006 4.365 1.00 97.50 134 ALA A O 1
ATOM 1050 N N . ALA A 1 135 ? 5.007 6.260 6.591 1.00 96.56 135 ALA A N 1
ATOM 1051 C CA . ALA A 1 135 ? 6.456 6.433 6.672 1.00 96.56 135 ALA A CA 1
ATOM 1052 C C . ALA A 1 135 ? 7.219 5.158 6.266 1.00 96.56 135 ALA A C 1
ATOM 1054 O O . ALA A 1 135 ? 8.208 5.251 5.539 1.00 96.56 135 ALA A O 1
ATOM 1055 N N . LEU A 1 136 ? 6.753 3.965 6.671 1.00 97.50 136 LEU A N 1
ATOM 1056 C CA . LEU A 1 136 ? 7.341 2.690 6.225 1.00 97.50 136 LEU A CA 1
ATOM 1057 C C . LEU A 1 136 ? 7.267 2.527 4.704 1.00 97.50 136 LEU A C 1
ATOM 1059 O O . LEU A 1 136 ? 8.240 2.096 4.084 1.00 97.50 136 LEU A O 1
ATOM 1063 N N . LEU A 1 137 ? 6.121 2.879 4.115 1.00 96.81 137 LEU A N 1
ATOM 1064 C CA . LEU A 1 137 ? 5.922 2.874 2.669 1.00 96.81 137 LEU A CA 1
ATOM 1065 C C . LEU A 1 137 ? 6.931 3.785 1.969 1.00 96.81 137 LEU A C 1
ATOM 1067 O O . LEU A 1 137 ? 7.658 3.327 1.090 1.00 96.81 137 LEU A O 1
ATOM 1071 N N . ALA A 1 138 ? 7.017 5.042 2.390 1.00 94.31 138 ALA A N 1
ATOM 1072 C CA . ALA A 1 138 ? 7.934 5.990 1.780 1.00 94.31 138 ALA A CA 1
ATOM 1073 C C . ALA A 1 138 ? 9.393 5.533 1.891 1.00 94.31 138 ALA A C 1
ATOM 1075 O O . ALA A 1 138 ? 10.095 5.531 0.888 1.00 94.31 138 ALA A O 1
ATOM 1076 N N . MET A 1 139 ? 9.830 5.053 3.062 1.00 93.38 139 MET A N 1
ATOM 1077 C CA . MET A 1 139 ? 11.185 4.512 3.233 1.00 93.38 139 MET A CA 1
ATOM 1078 C C . MET A 1 139 ? 11.470 3.332 2.296 1.00 93.38 139 MET A C 1
ATOM 1080 O O . MET A 1 139 ? 12.563 3.234 1.745 1.00 93.38 139 MET A O 1
ATOM 1084 N N . ALA A 1 140 ? 10.504 2.431 2.100 1.00 94.19 140 ALA A N 1
ATOM 1085 C CA . ALA A 1 140 ? 10.672 1.297 1.195 1.00 94.19 140 ALA A CA 1
ATOM 1086 C C . ALA A 1 140 ? 10.807 1.722 -0.274 1.00 94.19 140 ALA A C 1
ATOM 1088 O O . ALA A 1 140 ? 11.504 1.055 -1.043 1.00 94.19 140 ALA A O 1
ATOM 1089 N N . CYS A 1 141 ? 10.121 2.803 -0.644 1.00 91.75 141 CYS A N 1
ATOM 1090 C CA . CYS A 1 141 ? 10.098 3.348 -1.991 1.00 91.75 141 CYS A CA 1
ATOM 1091 C C . CYS A 1 141 ? 11.323 4.215 -2.303 1.00 91.75 141 CYS A C 1
ATOM 1093 O O . CYS A 1 141 ? 11.803 4.133 -3.423 1.00 91.75 141 CYS A O 1
ATOM 1095 N N . THR A 1 142 ? 11.843 4.992 -1.349 1.00 90.06 142 THR A N 1
ATOM 1096 C CA . THR A 1 142 ? 12.883 6.000 -1.627 1.00 90.06 142 THR A CA 1
ATOM 1097 C C . THR A 1 142 ? 14.306 5.585 -1.273 1.00 90.06 142 THR A C 1
ATOM 1099 O O . THR A 1 142 ? 15.252 6.218 -1.741 1.00 90.06 142 THR A O 1
ATOM 1102 N N . ALA A 1 143 ? 14.493 4.555 -0.442 1.00 85.19 143 ALA A N 1
ATOM 1103 C CA . ALA A 1 143 ? 15.829 4.107 -0.068 1.00 85.19 143 ALA A CA 1
ATOM 1104 C C . ALA A 1 143 ? 16.509 3.404 -1.250 1.00 85.19 143 ALA A C 1
ATOM 1106 O O . ALA A 1 143 ? 16.097 2.299 -1.604 1.00 85.19 143 ALA A O 1
ATOM 1107 N N . ASP A 1 144 ? 17.564 3.977 -1.828 1.00 78.88 144 ASP A N 1
ATOM 1108 C CA . ASP A 1 144 ? 18.465 3.208 -2.682 1.00 78.88 144 ASP A CA 1
ATOM 1109 C C . ASP A 1 144 ? 19.528 2.523 -1.816 1.00 78.88 144 ASP A C 1
ATOM 1111 O O . ASP A 1 144 ? 20.228 3.150 -1.026 1.00 78.88 144 ASP A O 1
ATOM 1115 N N . LEU A 1 145 ? 19.579 1.197 -1.905 1.00 79.56 145 LEU A N 1
ATOM 1116 C CA . LEU A 1 145 ? 20.511 0.355 -1.150 1.00 79.56 145 LEU A CA 1
ATOM 1117 C C . LEU A 1 145 ? 21.304 -0.567 -2.081 1.00 79.56 145 LEU A C 1
ATOM 1119 O O . LEU A 1 145 ? 22.010 -1.452 -1.596 1.00 79.56 145 LEU A O 1
ATOM 1123 N N . GLU A 1 146 ? 21.117 -0.448 -3.399 1.00 74.19 146 GLU A N 1
ATOM 1124 C CA . GLU A 1 146 ? 21.775 -1.335 -4.363 1.00 74.19 146 GLU A CA 1
ATOM 1125 C C . GLU A 1 146 ? 23.180 -0.844 -4.708 1.00 74.19 146 GLU A C 1
ATOM 1127 O O . GLU A 1 146 ? 24.077 -1.669 -4.905 1.00 74.19 146 GLU A O 1
ATOM 1132 N N . ASP A 1 147 ? 23.396 0.472 -4.691 1.00 71.31 147 ASP A N 1
ATOM 1133 C CA . ASP A 1 147 ? 24.719 1.063 -4.826 1.00 71.31 147 ASP A CA 1
ATOM 1134 C C . ASP A 1 147 ? 25.307 1.405 -3.450 1.00 71.31 147 ASP A C 1
ATOM 1136 O O . ASP A 1 147 ? 24.969 2.397 -2.812 1.00 71.31 147 ASP A O 1
ATOM 1140 N N . SER A 1 148 ? 26.226 0.565 -2.966 1.00 69.19 148 SER A N 1
ATOM 1141 C CA . SER A 1 148 ? 26.936 0.827 -1.707 1.00 69.19 148 SER A CA 1
ATOM 1142 C C . SER A 1 148 ? 27.841 2.064 -1.755 1.00 69.19 148 SER A C 1
ATOM 1144 O O . SER A 1 148 ? 28.341 2.474 -0.706 1.00 69.19 148 SER A O 1
ATOM 1146 N N . SER A 1 149 ? 28.115 2.602 -2.950 1.00 70.69 149 SER A N 1
ATOM 1147 C CA . SER A 1 149 ? 28.962 3.781 -3.130 1.00 70.69 149 SER A CA 1
ATOM 1148 C C . SER A 1 149 ? 28.193 5.103 -3.118 1.00 70.69 149 SER A C 1
ATOM 1150 O O . SER A 1 149 ? 28.787 6.092 -2.702 1.00 70.69 149 SER A O 1
ATOM 1152 N N . ASP A 1 150 ? 26.890 5.085 -3.422 1.00 59.44 150 ASP A N 1
ATOM 1153 C CA . ASP A 1 150 ? 25.982 6.236 -3.346 1.00 59.44 150 ASP A CA 1
ATOM 1154 C C . ASP A 1 150 ? 24.655 5.800 -2.692 1.00 59.44 150 ASP A C 1
ATOM 1156 O O . ASP A 1 150 ? 23.684 5.436 -3.355 1.00 59.44 150 ASP A O 1
ATOM 1160 N N . ILE A 1 151 ? 24.619 5.811 -1.352 1.00 64.88 151 ILE A N 1
ATOM 1161 C CA . ILE A 1 151 ? 23.362 5.663 -0.599 1.00 64.88 151 ILE A CA 1
ATOM 1162 C C . ILE A 1 151 ? 22.610 6.987 -0.714 1.00 64.88 151 ILE A C 1
ATOM 1164 O O . ILE A 1 151 ? 22.709 7.849 0.163 1.00 64.88 151 ILE A O 1
ATOM 1168 N N . ASP A 1 152 ? 21.863 7.139 -1.797 1.00 60.28 152 ASP A N 1
ATOM 1169 C CA . ASP A 1 152 ? 21.029 8.306 -2.032 1.00 60.28 152 ASP A CA 1
ATOM 1170 C C . ASP A 1 152 ? 19.548 7.984 -1.807 1.00 60.28 152 ASP A C 1
ATOM 1172 O O . ASP A 1 152 ? 19.045 6.893 -2.083 1.00 60.28 152 ASP A O 1
ATOM 1176 N N . ALA A 1 153 ? 18.816 8.971 -1.289 1.00 62.03 153 ALA A N 1
ATOM 1177 C CA . ALA A 1 153 ? 17.365 8.959 -1.375 1.00 62.03 153 ALA A CA 1
ATOM 1178 C C . ALA A 1 153 ? 17.000 9.402 -2.793 1.00 62.03 153 ALA A C 1
ATOM 1180 O O . ALA A 1 153 ? 17.339 10.524 -3.180 1.00 62.03 153 ALA A O 1
ATOM 1181 N N . SER A 1 154 ? 16.314 8.548 -3.563 1.00 60.72 154 SER A N 1
ATOM 1182 C CA . SER A 1 154 ? 15.803 8.914 -4.891 1.00 60.72 154 SER A CA 1
ATOM 1183 C C . SER A 1 154 ? 15.070 10.246 -4.752 1.00 60.72 154 SER A C 1
ATOM 1185 O O . SER A 1 154 ? 14.113 10.269 -3.984 1.00 60.72 154 SER A O 1
ATOM 1187 N N . GLY A 1 155 ? 15.561 11.322 -5.393 1.00 56.22 155 GLY A N 1
ATOM 1188 C CA . GLY A 1 155 ? 15.361 12.763 -5.100 1.00 56.22 155 GLY A CA 1
ATOM 1189 C C . GLY A 1 155 ? 13.927 13.297 -4.951 1.00 56.22 155 GLY A C 1
ATOM 1190 O O . GLY A 1 155 ? 13.546 14.300 -5.546 1.00 56.22 155 GLY A O 1
ATOM 1191 N N . THR A 1 156 ? 13.147 12.639 -4.118 1.00 63.59 156 THR A N 1
ATOM 1192 C CA . THR A 1 156 ? 11.729 12.778 -3.860 1.00 63.59 156 THR A CA 1
ATOM 1193 C C . THR A 1 156 ? 11.563 12.894 -2.356 1.00 63.59 156 THR A C 1
ATOM 1195 O O . THR A 1 156 ? 12.279 12.266 -1.571 1.00 63.59 156 THR A O 1
ATOM 1198 N N . THR A 1 157 ? 10.667 13.773 -1.928 1.00 69.25 157 THR A N 1
ATOM 1199 C CA . THR A 1 157 ? 10.421 13.996 -0.506 1.00 69.25 157 THR A CA 1
ATOM 1200 C C . THR A 1 157 ? 9.153 13.263 -0.101 1.00 69.25 157 THR A C 1
ATOM 1202 O O . THR A 1 157 ? 8.184 13.219 -0.855 1.00 69.25 157 THR A O 1
ATOM 1205 N N . LEU A 1 158 ? 9.140 12.749 1.132 1.00 75.88 158 LEU A N 1
ATOM 1206 C CA . LEU A 1 158 ? 7.976 12.113 1.758 1.00 75.88 158 LEU A CA 1
ATOM 1207 C C . LEU A 1 158 ? 6.674 12.894 1.514 1.00 75.88 158 LEU A C 1
ATOM 1209 O O . LEU A 1 158 ? 5.637 12.302 1.263 1.00 75.88 158 LEU A O 1
ATOM 1213 N N . VAL A 1 159 ? 6.728 14.224 1.594 1.00 77.00 159 VAL A N 1
ATOM 1214 C CA . VAL A 1 159 ? 5.540 15.084 1.524 1.00 77.00 159 VAL A CA 1
ATOM 1215 C C . VAL A 1 159 ? 4.993 15.216 0.102 1.00 77.00 159 VAL A C 1
ATOM 1217 O O . VAL A 1 159 ? 3.785 15.329 -0.059 1.00 77.00 159 VAL A O 1
ATOM 1220 N N . ASN A 1 160 ? 5.854 15.205 -0.917 1.00 84.38 160 ASN A N 1
ATOM 1221 C CA . ASN A 1 160 ? 5.429 15.459 -2.298 1.00 84.38 160 ASN A CA 1
ATOM 1222 C C . ASN A 1 160 ? 4.880 14.209 -2.993 1.00 84.38 160 ASN A C 1
ATOM 1224 O O . ASN A 1 160 ? 4.098 14.329 -3.934 1.00 84.38 160 ASN A O 1
ATOM 1228 N N . ASP A 1 161 ? 5.294 13.035 -2.523 1.00 91.00 161 ASP A N 1
ATOM 1229 C CA . ASP A 1 161 ? 4.984 11.758 -3.160 1.00 91.00 161 ASP A CA 1
ATOM 1230 C C . ASP A 1 161 ? 3.924 10.953 -2.400 1.00 91.00 161 ASP A C 1
ATOM 1232 O O . ASP A 1 161 ? 3.383 9.984 -2.933 1.00 91.00 161 ASP A O 1
ATOM 1236 N N . LEU A 1 162 ? 3.583 11.348 -1.169 1.00 93.94 162 LEU A N 1
ATOM 1237 C CA . LEU A 1 162 ? 2.418 10.795 -0.491 1.00 93.94 162 LEU A CA 1
ATOM 1238 C C . LEU A 1 162 ? 1.133 11.225 -1.198 1.00 93.94 162 LEU A C 1
ATOM 1240 O O . LEU A 1 162 ? 0.949 12.375 -1.591 1.00 93.94 162 LEU A O 1
ATOM 1244 N N . LEU A 1 163 ? 0.237 10.259 -1.329 1.00 94.44 163 LEU A N 1
ATOM 1245 C CA . LEU A 1 163 ? -1.055 10.394 -1.970 1.00 94.44 163 LEU A CA 1
ATOM 1246 C C . LEU A 1 163 ? -2.170 10.277 -0.928 1.00 94.44 163 LEU A C 1
ATOM 1248 O O . LEU A 1 163 ? -2.068 9.494 0.022 1.00 94.44 163 LEU A O 1
ATOM 1252 N N . ASP A 1 164 ? -3.259 11.009 -1.147 1.00 94.62 164 ASP A N 1
ATOM 1253 C CA . ASP A 1 164 ? -4.430 10.997 -0.273 1.00 94.62 164 ASP A CA 1
ATOM 1254 C C . ASP A 1 164 ? -5.054 9.594 -0.214 1.00 94.62 164 ASP A C 1
ATOM 1256 O O . ASP A 1 164 ? -5.508 9.050 -1.218 1.00 94.62 164 ASP A O 1
ATOM 1260 N N . ALA A 1 165 ? -5.187 9.015 0.978 1.00 93.38 165 ALA A N 1
ATOM 1261 C CA . ALA A 1 165 ? -5.883 7.747 1.182 1.00 93.38 165 ALA A CA 1
ATOM 1262 C C . ALA A 1 165 ? -7.307 7.673 0.572 1.00 93.38 165 ALA A C 1
ATOM 1264 O O . ALA A 1 165 ? -7.667 6.608 0.061 1.00 93.38 165 ALA A O 1
ATOM 1265 N N . PRO A 1 166 ? -8.149 8.732 0.590 1.00 92.56 166 PRO A N 1
ATOM 1266 C CA . PRO A 1 166 ? -9.469 8.676 -0.039 1.00 92.56 166 PRO A CA 1
ATOM 1267 C C . PRO A 1 166 ? -9.452 8.742 -1.573 1.00 92.56 166 PRO A C 1
ATOM 1269 O O . PRO A 1 166 ? -10.514 8.542 -2.169 1.00 92.56 166 PRO A O 1
ATOM 1272 N N . MET A 1 167 ? -8.312 9.018 -2.218 1.00 90.31 167 MET A N 1
ATOM 1273 C CA . MET A 1 167 ? -8.263 9.108 -3.676 1.00 90.31 167 MET A CA 1
ATOM 1274 C C . MET A 1 167 ? -8.512 7.749 -4.339 1.00 90.31 167 MET A C 1
ATOM 1276 O O . MET A 1 167 ? -8.170 6.683 -3.819 1.00 90.31 167 MET A O 1
ATOM 1280 N N . GLY A 1 168 ? -9.100 7.774 -5.531 1.00 87.88 168 GLY A N 1
ATOM 1281 C CA . GLY A 1 168 ? -9.217 6.586 -6.367 1.00 87.88 168 GLY A CA 1
ATOM 1282 C C . GLY A 1 168 ? -7.846 6.128 -6.869 1.00 87.88 168 GLY A C 1
ATOM 1283 O O . GLY A 1 168 ? -7.007 6.942 -7.242 1.00 87.88 168 GLY A O 1
ATOM 1284 N N . CYS A 1 169 ? -7.637 4.812 -6.953 1.00 86.38 169 CYS A N 1
ATOM 1285 C CA . CYS A 1 169 ? -6.344 4.224 -7.336 1.00 86.38 169 CYS A CA 1
ATOM 1286 C C . CYS A 1 169 ? -5.843 4.564 -8.755 1.00 86.38 169 CYS A C 1
ATOM 1288 O O . CYS A 1 169 ? -4.688 4.307 -9.068 1.00 86.38 169 CYS A O 1
ATOM 1290 N N . TRP A 1 170 ? -6.697 5.151 -9.596 1.00 85.75 170 TRP A N 1
ATOM 1291 C CA . TRP A 1 170 ? -6.364 5.645 -10.938 1.00 85.75 170 TRP A CA 1
ATOM 1292 C C . TRP A 1 170 ? -6.654 7.144 -11.105 1.00 85.75 170 TRP A C 1
ATOM 1294 O O . TRP A 1 170 ? -6.651 7.650 -12.218 1.00 85.75 170 TRP A O 1
ATOM 1304 N N . GLN A 1 171 ? -6.957 7.856 -10.013 1.00 85.00 171 GLN A N 1
ATOM 1305 C CA . GLN A 1 171 ? -7.230 9.300 -10.050 1.00 85.00 171 GLN A CA 1
ATOM 1306 C C . GLN A 1 171 ? -5.954 10.149 -10.022 1.00 85.00 171 GLN A C 1
ATOM 1308 O O . GLN A 1 171 ? -6.030 11.358 -10.212 1.00 85.00 171 GLN A O 1
ATOM 1313 N N . GLY A 1 172 ? -4.796 9.535 -9.769 1.00 80.00 172 GLY A N 1
ATOM 1314 C CA . GLY A 1 172 ? -3.504 10.185 -9.958 1.00 80.00 172 GLY A CA 1
ATOM 1315 C C . GLY A 1 172 ? -2.978 9.966 -11.371 1.00 80.00 172 GLY A C 1
ATOM 1316 O O . GLY A 1 172 ? -3.489 9.134 -12.118 1.00 80.00 172 GLY A O 1
ATOM 1317 N N . ASP A 1 173 ? -1.900 10.662 -11.702 1.00 81.25 173 ASP A N 1
ATOM 1318 C CA . ASP A 1 173 ? -1.214 10.486 -12.976 1.00 81.25 173 ASP A CA 1
ATOM 1319 C C . ASP A 1 173 ? -0.405 9.172 -12.969 1.00 81.25 173 ASP A C 1
ATOM 1321 O O . ASP A 1 173 ? 0.811 9.190 -12.811 1.00 81.25 173 ASP A O 1
ATOM 1325 N N . ASN A 1 174 ? -1.073 8.020 -13.054 1.00 83.12 174 ASN A N 1
ATOM 1326 C CA . ASN A 1 174 ? -0.434 6.706 -13.138 1.00 83.12 174 ASN A CA 1
ATOM 1327 C C . ASN A 1 174 ? -0.455 6.187 -14.573 1.00 83.12 174 ASN A C 1
ATOM 1329 O O . ASN A 1 174 ? -1.538 5.984 -15.123 1.00 83.12 174 ASN A O 1
ATOM 1333 N N . ASP A 1 175 ? 0.706 5.900 -15.148 1.00 85.19 175 ASP A N 1
ATOM 1334 C CA . ASP A 1 175 ? 0.816 5.378 -16.511 1.00 85.19 175 ASP A CA 1
ATOM 1335 C C . ASP A 1 175 ? 1.510 4.003 -16.588 1.00 85.19 175 ASP A C 1
ATOM 1337 O O . ASP A 1 175 ? 1.189 3.228 -17.496 1.00 85.19 175 ASP A O 1
ATOM 1341 N N . ASP A 1 176 ? 2.339 3.627 -15.600 1.00 86.75 176 ASP A N 1
ATOM 1342 C CA . ASP A 1 176 ? 3.048 2.335 -15.586 1.00 86.75 176 ASP A CA 1
ATOM 1343 C C . ASP A 1 176 ? 2.271 1.216 -14.878 1.00 86.75 176 ASP A C 1
ATOM 1345 O O . ASP A 1 176 ? 2.082 0.137 -15.444 1.00 86.75 176 ASP A O 1
ATOM 1349 N N . GLY A 1 177 ? 1.782 1.439 -13.654 1.00 92.19 177 GLY A N 1
ATOM 1350 C CA . GLY A 1 177 ? 1.166 0.354 -12.888 1.00 92.19 177 GLY A CA 1
ATOM 1351 C C . GLY A 1 177 ? 0.903 0.647 -11.417 1.00 92.19 177 GLY A C 1
ATOM 1352 O O . GLY A 1 177 ? 1.151 1.738 -10.913 1.00 92.19 177 GLY A O 1
ATOM 1353 N N . LEU A 1 178 ? 0.326 -0.338 -10.727 1.00 95.25 178 LEU A N 1
ATOM 1354 C CA . LEU A 1 178 ? 0.027 -0.278 -9.298 1.00 95.25 178 LEU A CA 1
ATOM 1355 C C . LEU A 1 178 ? 0.711 -1.416 -8.553 1.00 95.25 178 LEU A C 1
ATOM 1357 O O . LEU A 1 178 ? 0.693 -2.564 -8.994 1.00 95.25 178 LEU A O 1
ATOM 1361 N N . SER A 1 179 ? 1.212 -1.114 -7.364 1.00 97.00 179 SER A N 1
ATOM 1362 C CA . SER A 1 179 ? 1.577 -2.094 -6.344 1.00 97.00 179 SER A CA 1
ATOM 1363 C C . SER A 1 179 ? 0.577 -1.999 -5.202 1.00 97.00 179 SER A C 1
ATOM 1365 O O . SER A 1 179 ? 0.363 -0.917 -4.669 1.00 97.00 179 SER A O 1
ATOM 1367 N N . ILE A 1 180 ? -0.024 -3.111 -4.793 1.00 97.94 180 ILE A N 1
ATOM 1368 C CA . ILE A 1 180 ? -1.001 -3.122 -3.699 1.00 97.94 180 ILE A CA 1
ATOM 1369 C C . ILE A 1 180 ? -0.519 -4.085 -2.623 1.00 97.94 180 ILE A C 1
ATOM 1371 O O . ILE A 1 180 ? -0.270 -5.251 -2.928 1.00 97.94 180 ILE A O 1
ATOM 1375 N N . LEU A 1 181 ? -0.438 -3.614 -1.379 1.00 98.44 181 LEU A N 1
ATOM 1376 C CA . LEU A 1 181 ? -0.112 -4.415 -0.201 1.00 98.44 181 LEU A CA 1
ATOM 1377 C C . LEU A 1 181 ? -1.276 -4.379 0.797 1.00 98.44 181 LEU A C 1
ATOM 1379 O O . LEU A 1 181 ? -1.611 -3.331 1.343 1.00 98.44 181 LEU A O 1
ATOM 1383 N N . ASP A 1 182 ? -1.893 -5.530 1.038 1.00 98.62 182 ASP A N 1
ATOM 1384 C CA . ASP A 1 182 ? -2.901 -5.729 2.076 1.00 98.62 182 ASP A CA 1
ATOM 1385 C C . ASP A 1 182 ? -2.206 -6.055 3.402 1.00 98.62 182 ASP A C 1
ATOM 1387 O O . ASP A 1 182 ? -1.586 -7.111 3.551 1.00 98.62 182 ASP A O 1
ATOM 1391 N N . VAL A 1 183 ? -2.312 -5.128 4.353 1.00 98.56 183 VAL A N 1
ATOM 1392 C CA . VAL A 1 183 ? -1.698 -5.186 5.686 1.00 98.56 183 VAL A CA 1
ATOM 1393 C C . VAL A 1 183 ? -2.737 -5.426 6.780 1.00 98.56 183 VAL A C 1
ATOM 1395 O O . VAL A 1 183 ? -2.487 -5.134 7.947 1.00 98.56 183 VAL A O 1
ATOM 1398 N N . THR A 1 184 ? -3.906 -5.974 6.416 1.00 98.31 184 THR A N 1
ATOM 1399 C CA . THR A 1 184 ? -4.926 -6.406 7.390 1.00 98.31 184 THR A CA 1
ATOM 1400 C C . THR A 1 184 ? -4.316 -7.286 8.485 1.00 98.31 184 THR A C 1
ATOM 1402 O O . THR A 1 184 ? -4.646 -7.123 9.657 1.00 98.31 184 THR A O 1
ATOM 1405 N N . ASP A 1 185 ? -3.403 -8.186 8.107 1.00 98.12 185 ASP A N 1
ATOM 1406 C CA . ASP A 1 185 ? -2.505 -8.870 9.032 1.00 98.12 185 ASP A CA 1
ATOM 1407 C C . ASP A 1 185 ? -1.047 -8.549 8.660 1.00 98.12 185 ASP A C 1
ATOM 1409 O O . ASP A 1 185 ? -0.516 -9.125 7.711 1.00 98.12 185 ASP A O 1
ATOM 1413 N N . PRO A 1 186 ? -0.359 -7.647 9.383 1.00 98.19 186 PRO A N 1
ATOM 1414 C CA . PRO A 1 186 ? 1.020 -7.289 9.056 1.00 98.19 186 PRO A CA 1
ATOM 1415 C C . PRO A 1 186 ? 2.033 -8.412 9.341 1.00 98.19 186 PRO A C 1
ATOM 1417 O O . PRO A 1 186 ? 3.185 -8.303 8.924 1.00 98.19 186 PRO A O 1
ATOM 1420 N N . GLY A 1 187 ? 1.643 -9.496 10.029 1.00 98.00 187 GLY A N 1
ATOM 1421 C CA . GLY A 1 187 ? 2.483 -10.695 10.156 1.00 98.00 187 GLY A CA 1
ATOM 1422 C C . GLY A 1 187 ? 2.525 -11.537 8.875 1.00 98.00 187 GLY A C 1
ATOM 1423 O O . GLY A 1 187 ? 3.548 -12.164 8.571 1.00 98.00 187 GLY A O 1
ATOM 1424 N N . ASP A 1 188 ? 1.443 -11.492 8.099 1.00 98.19 188 ASP A N 1
ATOM 1425 C CA . ASP A 1 188 ? 1.276 -12.203 6.832 1.00 98.19 188 ASP A CA 1
ATOM 1426 C C . ASP A 1 188 ? 0.663 -11.289 5.754 1.00 98.19 188 ASP A C 1
ATOM 1428 O O . ASP A 1 188 ? -0.469 -11.496 5.307 1.00 98.19 188 ASP A O 1
ATOM 1432 N N . PRO A 1 189 ? 1.380 -10.224 5.348 1.00 98.00 189 PRO A N 1
ATOM 1433 C CA . PRO A 1 189 ? 0.842 -9.277 4.392 1.00 98.00 189 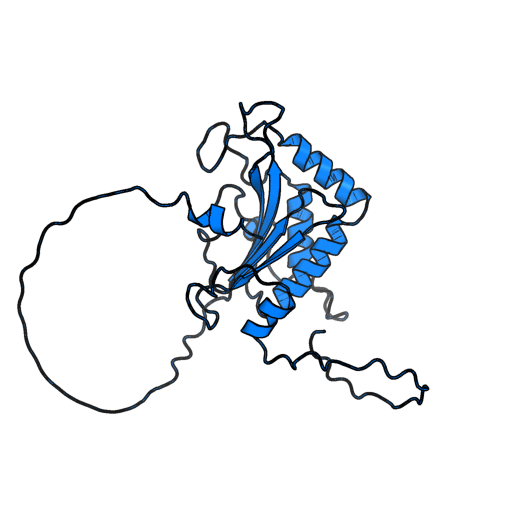PRO A CA 1
ATOM 1434 C C . PRO A 1 189 ? 0.797 -9.900 2.992 1.00 98.00 189 PRO A C 1
ATOM 1436 O O . PRO A 1 189 ? 1.702 -10.630 2.577 1.00 98.00 189 PRO A O 1
ATOM 1439 N N . VAL A 1 190 ? -0.243 -9.566 2.229 1.00 98.06 190 VAL A N 1
ATOM 1440 C CA . VAL A 1 190 ? -0.476 -10.114 0.884 1.00 98.06 190 VAL A CA 1
ATOM 1441 C C . VAL A 1 190 ? -0.362 -8.997 -0.137 1.00 98.06 190 VAL A C 1
ATOM 1443 O O . VAL A 1 190 ? -0.936 -7.932 0.060 1.00 98.06 190 VAL A O 1
ATOM 1446 N N . TYR A 1 191 ? 0.330 -9.227 -1.250 1.00 98.19 191 TYR A N 1
ATOM 1447 C CA . TYR A 1 191 ? 0.491 -8.213 -2.289 1.00 98.19 191 TYR A CA 1
ATOM 1448 C C . TYR A 1 191 ? 0.112 -8.711 -3.677 1.00 98.19 191 TYR A C 1
ATOM 1450 O O . TYR A 1 191 ? 0.065 -9.912 -3.950 1.00 98.19 191 TYR A O 1
ATOM 1458 N N . CYS A 1 192 ? -0.155 -7.757 -4.558 1.00 97.69 192 CYS A N 1
ATOM 1459 C CA . CYS A 1 192 ? -0.277 -7.981 -5.990 1.00 97.69 192 CYS A CA 1
ATOM 1460 C C . CYS A 1 192 ? 0.154 -6.729 -6.754 1.00 97.69 192 CYS A C 1
ATOM 1462 O O . CYS A 1 192 ? 0.287 -5.648 -6.174 1.00 97.69 192 CYS A O 1
ATOM 1464 N N . PHE A 1 193 ? 0.336 -6.890 -8.057 1.00 96.25 193 PHE A N 1
ATOM 1465 C CA . PHE A 1 193 ? 0.640 -5.801 -8.972 1.00 96.25 193 PHE A CA 1
ATOM 1466 C C . PHE A 1 193 ? -0.430 -5.700 -10.052 1.00 96.25 193 PHE A C 1
ATOM 1468 O O . PHE A 1 193 ? -1.051 -6.700 -10.413 1.00 96.25 193 PHE A O 1
ATOM 1475 N N . LEU A 1 194 ? -0.648 -4.503 -10.574 1.00 94.62 194 LEU A N 1
ATOM 1476 C CA . LEU A 1 194 ? -1.468 -4.265 -11.754 1.00 94.62 194 LEU A CA 1
ATOM 1477 C C . LEU A 1 194 ? -0.613 -3.506 -12.764 1.00 94.62 194 LEU A C 1
ATOM 1479 O O . LEU A 1 194 ? 0.136 -2.610 -12.388 1.00 94.62 194 LEU A O 1
ATOM 1483 N N . THR A 1 195 ? -0.745 -3.846 -14.037 1.00 91.81 195 THR A N 1
ATOM 1484 C CA . THR A 1 195 ? -0.123 -3.094 -15.129 1.00 91.81 195 THR A CA 1
ATOM 1485 C C . THR A 1 195 ? -1.047 -1.975 -15.603 1.00 91.81 195 THR A C 1
ATOM 1487 O O . THR A 1 195 ? -2.277 -2.125 -15.573 1.00 91.81 195 THR A O 1
ATOM 1490 N N . GLY A 1 196 ? -0.445 -0.851 -15.983 1.00 87.69 196 GLY A N 1
ATOM 1491 C CA . GLY A 1 196 ? -1.104 0.350 -16.480 1.00 87.69 196 GLY A CA 1
ATOM 1492 C C . GLY A 1 196 ? -1.338 0.320 -17.987 1.00 87.69 196 GLY A C 1
ATOM 1493 O O . GLY A 1 196 ? -1.111 -0.684 -18.671 1.00 87.69 196 GLY A O 1
ATOM 1494 N N . ASP A 1 197 ? -1.820 1.444 -18.510 1.00 85.94 197 ASP A N 1
ATOM 1495 C CA . ASP A 1 197 ? -2.190 1.562 -19.919 1.00 85.94 197 ASP A CA 1
ATOM 1496 C C . ASP A 1 197 ? -0.982 1.565 -20.861 1.00 85.94 197 ASP A C 1
ATOM 1498 O O . ASP A 1 197 ? -1.129 1.142 -22.013 1.00 85.94 197 ASP A O 1
ATOM 1502 N N . GLU A 1 198 ? 0.204 1.960 -20.386 1.00 83.12 198 GLU A N 1
ATOM 1503 C CA . GLU A 1 198 ? 1.436 1.919 -21.184 1.00 83.12 198 GLU A CA 1
ATOM 1504 C C . GLU A 1 198 ? 2.026 0.508 -21.315 1.00 83.12 198 GLU A C 1
ATOM 1506 O O . GLU A 1 198 ? 2.822 0.247 -22.223 1.00 83.12 198 GLU A O 1
ATOM 1511 N N . THR A 1 199 ? 1.615 -0.440 -20.466 1.00 81.12 199 THR A N 1
ATOM 1512 C CA . THR A 1 199 ? 2.111 -1.814 -20.541 1.00 81.12 199 THR A CA 1
ATOM 1513 C C . THR A 1 199 ? 1.437 -2.595 -21.683 1.00 81.12 199 THR A C 1
ATOM 1515 O O . THR A 1 199 ? 0.212 -2.538 -21.844 1.00 81.12 199 THR A O 1
ATOM 1518 N N . PRO A 1 200 ? 2.183 -3.394 -22.473 1.00 81.00 200 PRO A N 1
ATOM 1519 C CA . PRO A 1 200 ? 1.591 -4.234 -23.512 1.00 81.00 200 PRO A CA 1
ATOM 1520 C C . PRO A 1 200 ? 0.542 -5.214 -22.959 1.00 81.00 200 PRO A C 1
ATOM 1522 O O . PRO A 1 200 ? 0.798 -5.947 -22.007 1.00 81.00 200 PRO A O 1
ATOM 1525 N N . GLY A 1 201 ? -0.634 -5.279 -23.594 1.00 81.56 201 GLY A N 1
ATOM 1526 C CA . GLY A 1 201 ? -1.685 -6.237 -23.237 1.00 81.56 201 GLY A CA 1
ATOM 1527 C C . GLY A 1 201 ? -3.094 -5.795 -23.632 1.00 81.56 201 GLY A C 1
ATOM 1528 O O . GLY A 1 201 ? -3.334 -4.672 -24.080 1.00 81.56 201 GLY A O 1
ATOM 1529 N N . THR A 1 202 ? -4.068 -6.683 -23.465 1.00 84.56 202 THR A N 1
ATOM 1530 C CA . THR A 1 202 ? -5.496 -6.335 -23.563 1.00 84.56 202 THR A CA 1
ATOM 1531 C C . THR A 1 202 ? -5.936 -5.515 -22.342 1.00 84.56 202 THR A C 1
ATOM 1533 O O . THR A 1 202 ? -5.339 -5.662 -21.277 1.00 84.56 202 THR A O 1
ATOM 1536 N N . PRO A 1 203 ? -6.987 -4.681 -22.432 1.00 82.19 203 PRO A N 1
ATOM 1537 C CA . PRO A 1 203 ? -7.548 -3.968 -21.273 1.00 82.19 203 PRO A CA 1
ATOM 1538 C C . PRO A 1 203 ? -8.037 -4.873 -20.126 1.00 82.19 203 PRO A C 1
ATOM 1540 O O . PRO A 1 203 ? -8.291 -4.405 -19.021 1.00 82.19 203 PRO A O 1
ATOM 1543 N N . GLN A 1 204 ? -8.250 -6.165 -20.388 1.00 81.25 204 GLN A N 1
ATOM 1544 C CA . GLN A 1 204 ? -8.591 -7.160 -19.371 1.00 81.25 204 GLN A CA 1
ATOM 1545 C C . GLN A 1 204 ? -7.348 -7.722 -18.674 1.00 81.25 204 GLN A C 1
ATOM 1547 O O . GLN A 1 204 ? -7.435 -8.108 -17.514 1.00 81.25 204 GLN A O 1
ATOM 1552 N N . GLN A 1 205 ? -6.221 -7.802 -19.389 1.00 81.50 205 GLN A N 1
ATOM 1553 C CA . GLN A 1 205 ? -4.921 -8.173 -18.823 1.00 81.50 205 GLN A CA 1
ATOM 1554 C C . GLN A 1 205 ? -4.331 -7.010 -18.026 1.00 81.50 205 GLN A C 1
ATOM 1556 O O . GLN A 1 205 ? -3.860 -7.211 -16.910 1.00 81.50 205 GLN A O 1
ATOM 1561 N N . ARG A 1 206 ? -4.431 -5.795 -18.575 1.00 79.31 206 ARG A N 1
ATOM 1562 C CA . ARG A 1 206 ? -4.232 -4.552 -17.833 1.00 79.31 206 ARG A CA 1
ATOM 1563 C C . ARG A 1 206 ? -5.274 -4.514 -16.714 1.00 79.31 206 ARG A C 1
ATOM 1565 O O . ARG A 1 206 ? -6.426 -4.896 -16.910 1.00 79.31 206 ARG A O 1
ATOM 1572 N N . HIS A 1 207 ? -4.865 -4.155 -15.507 1.00 81.38 207 HIS A N 1
ATOM 1573 C CA . HIS A 1 207 ? -5.680 -4.221 -14.282 1.00 81.38 207 HIS A CA 1
ATOM 1574 C C . HIS A 1 207 ? -6.042 -5.609 -13.715 1.00 81.38 207 HIS A C 1
ATOM 1576 O O . HIS A 1 207 ? -6.694 -5.669 -12.665 1.00 81.38 207 HIS A O 1
ATOM 1582 N N . ALA A 1 208 ? -5.652 -6.725 -14.339 1.00 90.69 208 ALA A N 1
ATOM 1583 C CA . ALA A 1 208 ? -5.739 -8.013 -13.655 1.00 90.69 208 ALA A CA 1
ATOM 1584 C C . ALA A 1 208 ? -4.654 -8.076 -12.564 1.00 90.69 208 ALA A C 1
ATOM 1586 O O . ALA A 1 208 ? -3.519 -7.692 -12.834 1.00 90.69 208 ALA A O 1
ATOM 1587 N N . PRO A 1 209 ? -4.957 -8.565 -11.348 1.00 95.00 209 PRO A N 1
ATOM 1588 C CA . PRO A 1 209 ? -3.929 -8.772 -10.337 1.00 95.00 209 PRO A CA 1
ATOM 1589 C C . PRO A 1 209 ? -2.888 -9.784 -10.815 1.00 95.00 209 PRO A C 1
ATOM 1591 O O . PRO A 1 209 ? -3.234 -10.903 -11.199 1.00 95.00 209 PRO A O 1
ATOM 1594 N N . LEU A 1 210 ? -1.623 -9.394 -10.736 1.00 95.81 210 LEU A N 1
ATOM 1595 C CA . LEU A 1 210 ? -0.459 -10.203 -11.064 1.00 95.81 210 LEU A CA 1
ATOM 1596 C C . LEU A 1 210 ? 0.342 -10.496 -9.794 1.00 95.81 210 LEU A C 1
ATOM 1598 O O . LEU A 1 210 ? 0.398 -9.680 -8.868 1.00 95.81 210 LEU A O 1
ATOM 1602 N N . ASP A 1 211 ? 0.987 -11.658 -9.765 1.00 95.69 211 ASP A N 1
ATOM 1603 C CA . ASP A 1 211 ? 2.096 -11.893 -8.845 1.00 95.69 211 ASP A CA 1
ATOM 1604 C C . ASP A 1 211 ? 3.378 -11.206 -9.362 1.00 95.69 211 ASP A C 1
ATOM 1606 O O . ASP A 1 211 ? 3.401 -10.605 -10.439 1.00 95.69 211 ASP A O 1
ATOM 1610 N N . ALA A 1 212 ? 4.463 -11.282 -8.588 1.00 95.12 212 ALA A N 1
ATOM 1611 C CA . ALA A 1 212 ? 5.743 -10.668 -8.948 1.00 95.12 212 ALA A CA 1
ATOM 1612 C C . ALA A 1 212 ? 6.274 -11.148 -10.312 1.00 95.12 212 ALA A C 1
ATOM 1614 O O . ALA A 1 212 ? 6.780 -10.357 -11.109 1.00 95.12 212 ALA A O 1
ATOM 1615 N N . ARG A 1 213 ? 6.137 -12.445 -10.609 1.00 94.44 213 ARG A N 1
ATOM 1616 C CA . ARG A 1 213 ? 6.626 -13.028 -11.862 1.00 94.44 213 ARG A CA 1
ATOM 1617 C C . ARG A 1 213 ? 5.783 -12.564 -13.048 1.00 94.44 213 ARG A C 1
ATOM 1619 O O . ARG A 1 213 ? 6.344 -12.207 -14.081 1.00 94.44 213 ARG A O 1
ATOM 1626 N N . GLY A 1 214 ? 4.462 -12.559 -12.892 1.00 93.94 214 GLY A N 1
ATOM 1627 C CA . GLY A 1 214 ? 3.507 -12.067 -13.878 1.00 93.94 214 GLY A CA 1
ATOM 1628 C C . GLY A 1 214 ? 3.760 -10.602 -14.207 1.00 93.94 214 GLY A C 1
ATOM 1629 O O . GLY A 1 214 ? 3.843 -10.259 -15.385 1.00 93.94 214 GLY A O 1
ATOM 1630 N N . TYR A 1 215 ? 3.995 -9.770 -13.189 1.00 93.69 215 TYR A N 1
ATOM 1631 C CA . TYR A 1 215 ? 4.376 -8.373 -13.389 1.00 93.69 215 TYR A CA 1
ATOM 1632 C C . TYR A 1 215 ? 5.665 -8.246 -14.206 1.00 93.69 215 TYR A C 1
ATOM 1634 O O . TYR A 1 215 ? 5.659 -7.627 -15.264 1.00 93.69 215 TYR A O 1
ATOM 1642 N N . LEU A 1 216 ? 6.754 -8.906 -13.790 1.00 92.69 216 LEU A N 1
ATOM 1643 C CA . LEU A 1 216 ? 8.027 -8.858 -14.521 1.00 92.69 216 LEU A CA 1
ATOM 1644 C C . LEU A 1 216 ? 7.910 -9.378 -15.955 1.00 92.69 216 LEU A C 1
ATOM 1646 O O . LEU A 1 216 ? 8.566 -8.845 -16.846 1.00 92.69 216 LEU A O 1
ATOM 1650 N N . SER A 1 217 ? 7.070 -10.386 -16.198 1.00 91.75 217 SER A N 1
ATOM 1651 C CA . SER A 1 217 ? 6.861 -10.931 -17.544 1.00 91.75 217 SER A CA 1
ATOM 1652 C C . SER A 1 217 ? 6.230 -9.930 -18.518 1.00 91.75 217 SER A C 1
ATOM 1654 O O . SER A 1 217 ? 6.355 -10.101 -19.729 1.00 91.75 217 SER A O 1
ATOM 1656 N N . ALA A 1 218 ? 5.600 -8.866 -18.007 1.00 89.69 218 ALA A N 1
ATOM 1657 C CA . ALA A 1 218 ? 5.083 -7.777 -18.827 1.00 89.69 218 ALA A CA 1
ATOM 1658 C C . ALA A 1 218 ? 6.195 -6.842 -19.349 1.00 89.69 218 ALA A C 1
ATOM 1660 O O . ALA A 1 218 ? 6.022 -6.207 -20.388 1.00 89.69 218 ALA A O 1
ATOM 1661 N N . TYR A 1 219 ? 7.347 -6.799 -18.669 1.00 86.75 219 TYR A N 1
ATOM 1662 C CA . TYR A 1 219 ? 8.492 -5.940 -19.009 1.00 86.75 219 TYR A CA 1
ATOM 1663 C C . TYR A 1 219 ? 9.668 -6.715 -19.609 1.00 86.75 219 TYR A C 1
ATOM 1665 O O . TYR A 1 219 ? 10.433 -6.178 -20.411 1.00 86.75 219 TYR A O 1
ATOM 1673 N N . TYR A 1 220 ? 9.825 -7.982 -19.230 1.00 89.62 220 TYR A N 1
ATOM 1674 C CA . TYR A 1 220 ? 10.991 -8.794 -19.548 1.00 89.62 220 TYR A CA 1
ATOM 1675 C C . TYR A 1 220 ? 10.582 -10.149 -20.119 1.00 89.62 220 TYR A C 1
ATOM 1677 O O . TYR A 1 220 ? 9.604 -10.767 -19.700 1.00 89.62 220 TYR A O 1
ATOM 1685 N N . ARG A 1 221 ? 11.395 -10.671 -21.042 1.00 90.75 221 ARG A N 1
ATOM 1686 C CA . ARG A 1 221 ? 11.294 -12.072 -21.466 1.00 90.75 221 ARG A CA 1
ATOM 1687 C C . ARG A 1 221 ? 11.909 -12.954 -20.388 1.00 90.75 221 ARG A C 1
ATOM 1689 O O . ARG A 1 221 ? 13.124 -13.113 -20.338 1.00 90.75 221 ARG A O 1
ATOM 1696 N N . LEU A 1 222 ? 11.064 -13.497 -19.522 1.00 89.25 222 LEU A N 1
ATOM 1697 C CA . LEU A 1 222 ? 11.490 -14.445 -18.500 1.00 89.25 222 LEU A CA 1
ATOM 1698 C C . LEU A 1 222 ? 11.550 -15.851 -19.096 1.00 89.25 222 LEU A C 1
ATOM 1700 O O . LEU A 1 222 ? 10.609 -16.281 -19.763 1.00 89.25 222 LEU A O 1
ATOM 1704 N N . GLU A 1 223 ? 12.629 -16.581 -18.828 1.00 89.56 223 GLU A N 1
ATOM 1705 C CA . GLU A 1 223 ? 12.692 -18.003 -19.160 1.00 89.56 223 GLU A CA 1
ATOM 1706 C C . GLU A 1 223 ? 11.631 -18.769 -18.370 1.00 89.56 223 GLU A C 1
ATOM 1708 O O . GLU A 1 223 ? 11.389 -18.489 -17.187 1.00 89.56 223 GLU A O 1
ATOM 1713 N N . GLU A 1 224 ? 10.984 -19.745 -19.009 1.00 83.50 224 GLU A N 1
ATOM 1714 C CA . GLU A 1 224 ? 10.077 -20.631 -18.290 1.00 83.50 224 GLU A CA 1
ATOM 1715 C C . GLU A 1 224 ? 10.838 -21.344 -17.171 1.00 83.50 224 GLU A C 1
ATOM 1717 O O . GLU A 1 224 ? 12.004 -21.707 -17.353 1.00 83.50 224 GLU A O 1
ATOM 1722 N N . PRO A 1 225 ? 10.217 -21.537 -15.994 1.00 78.25 225 PRO A N 1
ATOM 1723 C CA . PRO A 1 225 ? 10.878 -22.273 -14.940 1.00 78.25 225 PRO A CA 1
ATOM 1724 C C . PRO A 1 225 ? 11.091 -23.688 -15.469 1.00 78.25 225 PRO A C 1
ATOM 1726 O O . PRO A 1 225 ? 10.133 -24.447 -15.618 1.00 78.25 225 PRO A O 1
ATOM 1729 N N . THR A 1 226 ? 12.341 -24.036 -15.789 1.00 81.25 226 THR A N 1
ATOM 1730 C CA . THR A 1 226 ? 12.688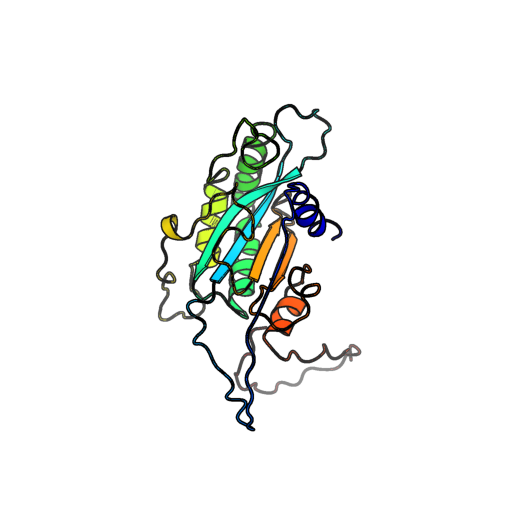 -25.399 -16.179 1.00 81.25 226 THR A CA 1
ATOM 1731 C C . THR A 1 226 ? 12.167 -26.301 -15.076 1.00 81.25 226 THR A C 1
ATOM 1733 O O . THR A 1 226 ? 12.617 -26.177 -13.934 1.00 81.25 226 THR A O 1
ATOM 1736 N N . GLN A 1 227 ? 11.191 -27.159 -15.394 1.00 70.50 227 GLN A N 1
ATOM 1737 C CA . GLN A 1 227 ? 10.685 -28.176 -14.478 1.00 70.50 227 GLN A CA 1
ATOM 1738 C C . GLN A 1 227 ? 11.825 -29.156 -14.202 1.00 70.50 227 GLN A C 1
ATOM 1740 O O . GLN A 1 227 ? 11.965 -30.207 -14.829 1.00 70.50 227 GLN A O 1
ATOM 1745 N N . GLY A 1 228 ? 12.716 -28.759 -13.302 1.00 63.31 228 GLY A N 1
ATOM 1746 C CA . GLY A 1 228 ? 13.835 -29.558 -12.874 1.00 63.31 228 GLY A CA 1
ATOM 1747 C C . GLY A 1 228 ? 13.272 -30.746 -12.124 1.00 63.31 228 GLY A C 1
ATOM 1748 O O . GLY A 1 228 ? 12.896 -30.626 -10.961 1.00 63.31 228 GLY A O 1
ATOM 1749 N N . LYS A 1 229 ? 13.244 -31.912 -12.777 1.00 54.03 229 LYS A N 1
ATOM 1750 C CA . LYS A 1 229 ? 13.300 -33.187 -12.062 1.00 54.03 2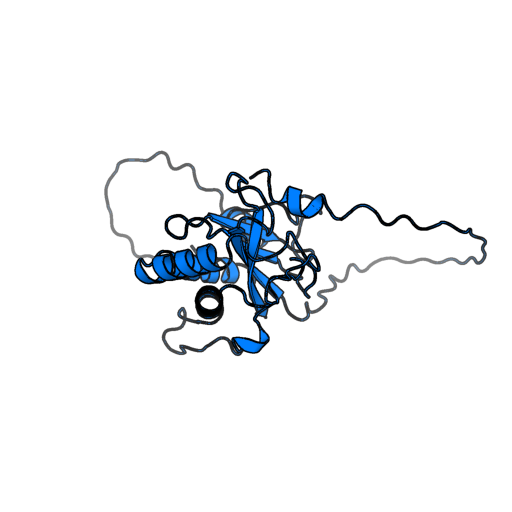29 LYS A CA 1
ATOM 1751 C C . LYS A 1 229 ? 14.472 -33.063 -11.096 1.00 54.03 229 LYS A C 1
ATOM 1753 O O . LYS A 1 229 ? 15.605 -32.938 -11.558 1.00 54.03 229 LYS A O 1
ATOM 1758 N N . ALA A 1 230 ? 14.191 -33.034 -9.796 1.00 51.84 230 ALA A N 1
ATOM 1759 C CA . ALA A 1 230 ? 15.195 -32.971 -8.747 1.00 51.84 230 ALA A CA 1
ATOM 1760 C C . ALA A 1 230 ? 16.138 -34.174 -8.892 1.00 51.84 230 ALA A C 1
ATOM 1762 O O . ALA A 1 230 ? 15.890 -35.256 -8.364 1.00 51.84 230 ALA A O 1
ATOM 1763 N N . LYS A 1 231 ? 17.210 -34.012 -9.670 1.00 54.19 231 LYS A N 1
ATOM 1764 C CA . LYS A 1 231 ? 18.306 -34.967 -9.708 1.00 54.19 231 LYS A CA 1
ATOM 1765 C C . LYS A 1 231 ? 19.106 -34.734 -8.436 1.00 54.19 231 LYS A C 1
ATOM 1767 O O . LYS A 1 231 ? 19.887 -33.794 -8.347 1.00 54.19 231 LYS A O 1
ATOM 1772 N N . HIS A 1 232 ? 18.872 -35.588 -7.445 1.00 55.06 232 HIS A N 1
ATOM 1773 C CA . HIS A 1 232 ? 19.857 -35.864 -6.406 1.00 55.06 232 HIS A CA 1
ATOM 1774 C C . HIS A 1 232 ? 21.173 -36.249 -7.099 1.00 55.06 232 HIS A C 1
ATOM 1776 O O . HIS A 1 232 ? 21.211 -37.261 -7.798 1.00 55.06 232 HIS A O 1
ATOM 1782 N N . GLY A 1 233 ? 22.233 -35.449 -6.954 1.00 53.31 233 GLY A N 1
ATOM 1783 C CA . GLY A 1 233 ? 23.535 -35.825 -7.505 1.00 53.31 233 GLY A CA 1
ATOM 1784 C C . GLY A 1 233 ? 24.601 -34.733 -7.528 1.00 53.31 233 GLY A C 1
ATOM 1785 O O . GLY A 1 233 ? 24.681 -33.980 -8.487 1.00 53.31 233 GLY A O 1
ATOM 1786 N N . ASN A 1 234 ? 25.433 -34.757 -6.484 1.00 47.47 234 ASN A N 1
ATOM 1787 C CA . ASN A 1 234 ? 26.843 -34.366 -6.359 1.00 47.47 234 ASN A CA 1
ATOM 1788 C C . ASN A 1 234 ? 27.382 -33.043 -6.938 1.00 47.47 234 ASN A C 1
ATOM 1790 O O . ASN A 1 234 ? 27.486 -32.810 -8.137 1.00 47.47 234 ASN A O 1
ATOM 1794 N N . THR A 1 235 ? 27.894 -32.266 -5.985 1.00 50.06 235 THR A N 1
ATOM 1795 C CA . THR A 1 235 ? 28.701 -31.052 -6.058 1.00 50.06 235 THR A CA 1
ATOM 1796 C C . THR A 1 235 ? 29.979 -31.213 -6.887 1.00 50.06 235 THR A C 1
ATOM 1798 O O . THR A 1 235 ? 30.868 -31.980 -6.523 1.00 50.06 235 THR A O 1
ATOM 1801 N N . THR A 1 236 ? 30.142 -30.384 -7.919 1.00 51.97 236 THR A N 1
ATOM 1802 C CA . THR A 1 236 ? 31.457 -29.957 -8.420 1.00 51.97 236 THR A CA 1
ATOM 1803 C C . THR A 1 236 ? 31.453 -28.445 -8.659 1.00 51.97 236 THR A C 1
ATOM 1805 O O . THR A 1 236 ? 30.551 -27.884 -9.279 1.00 51.97 236 THR A O 1
ATOM 1808 N N . HIS A 1 237 ? 32.453 -27.770 -8.088 1.00 48.81 237 HIS A N 1
ATOM 1809 C CA . HIS A 1 237 ? 32.641 -26.321 -8.135 1.00 48.81 237 HIS A CA 1
ATOM 1810 C C . HIS A 1 237 ? 33.058 -25.848 -9.535 1.00 48.81 237 HIS A C 1
ATOM 1812 O O . HIS A 1 237 ? 34.096 -26.261 -10.047 1.00 48.81 237 HIS A O 1
ATOM 1818 N N . GLY A 1 238 ? 32.301 -24.907 -10.105 1.00 47.22 238 GLY A N 1
ATOM 1819 C CA . GLY A 1 238 ? 32.665 -24.157 -11.310 1.00 47.22 238 GLY A CA 1
ATOM 1820 C C . GLY A 1 238 ? 32.345 -22.668 -11.149 1.00 47.22 238 GLY A C 1
ATOM 1821 O O . GLY A 1 238 ? 31.227 -22.310 -10.782 1.00 47.22 238 GLY A O 1
ATOM 1822 N N . LYS A 1 239 ? 33.349 -21.812 -11.386 1.00 52.16 239 LYS A N 1
ATOM 1823 C CA . LYS A 1 239 ? 33.302 -20.339 -11.303 1.00 52.16 239 LYS A CA 1
ATOM 1824 C C . LYS A 1 239 ? 32.178 -19.751 -12.171 1.00 52.16 239 LYS A C 1
ATOM 1826 O O . LYS A 1 239 ? 32.092 -20.074 -13.352 1.00 52.16 239 LYS A O 1
ATOM 1831 N N . ARG A 1 240 ? 31.372 -18.842 -11.604 1.00 42.22 240 ARG A N 1
ATOM 1832 C CA . ARG A 1 240 ? 30.351 -18.060 -12.325 1.00 42.22 240 ARG A CA 1
ATOM 1833 C C . ARG A 1 240 ? 30.859 -16.658 -12.668 1.00 42.22 240 ARG A C 1
ATOM 1835 O O . ARG A 1 240 ? 31.405 -15.964 -11.818 1.00 42.22 240 ARG A O 1
ATOM 1842 N N . SER A 1 241 ? 30.640 -16.286 -13.925 1.00 43.00 241 SER A N 1
ATOM 1843 C CA . SER A 1 241 ? 30.682 -14.928 -14.467 1.00 43.00 241 SER A CA 1
ATOM 1844 C C . SER A 1 241 ? 29.405 -14.186 -14.048 1.00 43.00 241 SER A C 1
ATOM 1846 O O . SER A 1 241 ? 28.316 -14.761 -14.084 1.00 43.00 241 SER A O 1
ATOM 1848 N N . SER A 1 242 ? 29.557 -12.943 -13.590 1.00 44.59 242 SER A N 1
ATOM 1849 C CA . SER A 1 242 ? 28.496 -12.102 -13.037 1.00 44.59 242 SER A CA 1
ATOM 1850 C C . SER A 1 242 ? 27.917 -11.160 -14.093 1.00 44.59 242 SER A C 1
ATOM 1852 O O . SER A 1 242 ? 28.438 -10.073 -14.332 1.00 44.59 242 SER A O 1
ATOM 1854 N N . THR A 1 243 ? 26.792 -11.551 -14.671 1.00 44.72 243 THR A N 1
ATOM 1855 C CA . THR A 1 243 ? 25.745 -10.610 -15.081 1.00 44.72 243 THR A CA 1
ATOM 1856 C C . THR A 1 243 ? 24.482 -11.107 -14.406 1.00 44.72 243 THR A C 1
ATOM 1858 O O . THR A 1 243 ? 23.888 -12.082 -14.864 1.00 44.72 243 THR A O 1
ATOM 1861 N N . SER A 1 244 ? 24.154 -10.528 -13.252 1.00 40.56 244 SER A N 1
ATOM 1862 C CA . SER A 1 244 ? 22.964 -10.904 -12.493 1.00 40.56 244 SER A CA 1
ATOM 1863 C C . SER A 1 244 ? 21.729 -10.328 -13.186 1.00 40.56 244 SER A C 1
ATOM 1865 O O . SER A 1 244 ? 21.591 -9.106 -13.223 1.00 40.56 244 SER A O 1
ATOM 1867 N N . PRO A 1 245 ? 20.819 -11.152 -13.735 1.00 47.50 245 PRO A N 1
ATOM 1868 C CA . PRO A 1 245 ? 19.450 -10.703 -13.926 1.00 47.50 245 PRO A CA 1
ATOM 1869 C C . PRO A 1 245 ? 18.833 -10.449 -12.545 1.00 47.50 245 PRO A C 1
ATOM 1871 O O . PRO A 1 245 ? 19.216 -11.100 -11.575 1.00 47.50 245 PRO A O 1
ATOM 1874 N N . CYS A 1 246 ? 17.902 -9.500 -12.452 1.00 42.19 246 CYS A N 1
ATOM 1875 C CA . CYS A 1 246 ? 17.144 -9.195 -11.239 1.00 42.19 246 CYS A CA 1
ATOM 1876 C C . CYS A 1 246 ? 16.312 -10.414 -10.783 1.00 42.19 246 CYS A C 1
ATOM 1878 O O . CYS A 1 246 ? 15.122 -10.489 -11.087 1.00 42.19 246 CYS A O 1
ATOM 1880 N N . LEU A 1 247 ? 16.936 -11.382 -10.105 1.00 43.62 247 LEU A N 1
ATOM 1881 C CA . LEU A 1 247 ? 16.320 -12.522 -9.418 1.00 43.62 247 LEU A CA 1
ATOM 1882 C C . LEU A 1 247 ? 17.137 -12.887 -8.175 1.00 43.62 247 LEU A C 1
ATOM 1884 O O . LEU A 1 247 ? 18.357 -13.127 -8.320 1.00 43.62 247 LEU A O 1
#

Organism: NCBI:txid1314778

Radius of gyration: 22.84 Å; chains: 1; bounding box: 62×54×68 Å

Sequence (247 aa):
MRQCSQIRLNESSSTSQTVPAEPRGNERRSKQGHVLSSHRPSMGQRHQVFLIARVRPHGAPPDHPGNRRCIAAFHHQWCRGCSPLIAMRRLVTLIKQPDNAAIVRAEVRDIEGKYGSHGAVEPRIPDIPCPFTAALLAMACTADLEDSSDIDASGTTLVNDLLDAPMGCWQGDNDDGLSILDVTDPGDPVYCFLTGDETPGTPQQRHAPLDARGYLSAYYRLEEPTQGKAKHGNTTHGKRSSTSPCL

Foldseek 3Di:
DVPLCVLVPPPDDDDDDDDDDDDDDDDDDDDDDDPPVPPPVPPWQKEKEFEWAFAAAAPDDPPPRGDIFTQWMFIDTPQAQCLLVQLVVQLLVQLQPPVNVVLQQVLRVVCHNQAHDAAPGPPHQFQRSRVSSLVSSQCSNQFDPPDPPDRGGNPDDSVVGIGGRRDRPVNDPHAAWYKYWYPNPSNDIDIWIFGGPNFDDDVVNGSDTHDPVSRNVSVDVDDDDPPDPPPPDDDDDDDDDDDDDPD

Secondary structure (DSSP, 8-state):
-TTTHHHHTT--------------------------------S--EEEEEEEEEEPPTT--TT---EEEEEEEEEEET--TTHHHHHHHHHHHHHTSHHHHHHHHHHHHHTTTTS-SSTTPSSPPPSSS-HHHHHHHHHHHHB--S-TT---B-S--HHHHEE-TTS-TTSS--SSEEEEEE-SSTTS-EEEEEE-TTSSS-TTTTTS-B-HHHHHHHHS-PPP--------------PPP------

pLDDT: mean 78.15, std 23.02, range [27.25, 98.75]